Protein AF-A0A2V7I3J0-F1 (afdb_monomer)

pLDDT: mean 84.29, std 15.98, range [34.56, 97.5]

Structure (mmCIF, N/CA/C/O backbone):
data_AF-A0A2V7I3J0-F1
#
_entry.id   AF-A0A2V7I3J0-F1
#
loop_
_atom_site.group_PDB
_atom_site.id
_atom_site.type_symbol
_atom_site.label_atom_id
_atom_site.label_alt_id
_atom_site.label_comp_id
_atom_site.label_asym_id
_atom_site.label_entity_id
_atom_site.label_seq_id
_atom_site.pdbx_PDB_ins_code
_atom_site.Cartn_x
_atom_site.Cartn_y
_atom_site.Cartn_z
_atom_site.occupancy
_atom_site.B_iso_or_equiv
_atom_site.auth_seq_id
_atom_site.auth_comp_id
_atom_site.auth_asym_id
_atom_site.auth_atom_id
_atom_site.pdbx_PDB_model_num
ATOM 1 N N . MET A 1 1 ? 55.625 -0.493 45.778 1.00 39.00 1 MET A N 1
ATOM 2 C CA . MET A 1 1 ? 54.343 -1.211 45.629 1.00 39.00 1 MET A CA 1
ATOM 3 C C . MET A 1 1 ? 53.421 -0.320 44.817 1.00 39.00 1 MET A C 1
ATOM 5 O O . MET A 1 1 ? 52.904 0.644 45.360 1.00 39.00 1 MET A O 1
ATOM 9 N N . PHE A 1 2 ? 53.316 -0.564 43.510 1.00 35.62 2 PHE A N 1
ATOM 10 C CA . PHE A 1 2 ? 52.386 0.148 42.633 1.00 35.62 2 PHE A CA 1
ATOM 11 C C . PHE A 1 2 ? 51.111 -0.687 42.535 1.00 35.62 2 PHE A C 1
ATOM 13 O O . PHE A 1 2 ? 51.169 -1.849 42.138 1.00 35.62 2 PHE A O 1
ATOM 20 N N . ALA A 1 3 ? 49.989 -0.123 42.978 1.00 36.34 3 ALA A N 1
ATOM 21 C CA . ALA A 1 3 ? 48.684 -0.758 42.886 1.00 36.34 3 ALA A CA 1
ATOM 22 C C . ALA A 1 3 ? 48.217 -0.731 41.424 1.00 36.34 3 ALA A C 1
ATOM 24 O O . ALA A 1 3 ? 48.094 0.338 40.827 1.00 36.34 3 ALA A O 1
ATOM 25 N N . ALA A 1 4 ? 47.986 -1.910 40.850 1.00 36.16 4 ALA A N 1
ATOM 26 C CA . ALA A 1 4 ? 47.335 -2.054 39.559 1.00 36.16 4 ALA A CA 1
ATOM 27 C C . ALA A 1 4 ? 45.840 -1.745 39.722 1.00 36.16 4 ALA A C 1
ATOM 29 O O . ALA A 1 4 ? 45.150 -2.396 40.506 1.00 36.16 4 ALA A O 1
ATOM 30 N N . VAL A 1 5 ? 45.351 -0.743 38.995 1.00 39.53 5 VAL A N 1
ATOM 31 C CA . VAL A 1 5 ? 43.917 -0.473 38.852 1.00 39.53 5 VAL A CA 1
ATOM 32 C C . VAL A 1 5 ? 43.388 -1.438 37.786 1.00 39.53 5 VAL A C 1
ATOM 34 O O . VAL A 1 5 ? 43.930 -1.437 36.678 1.00 39.53 5 VAL A O 1
ATOM 37 N N . PRO A 1 6 ? 42.382 -2.284 38.065 1.00 39.53 6 PRO A N 1
ATOM 38 C CA . PRO A 1 6 ? 41.797 -3.107 37.022 1.00 39.53 6 PRO A CA 1
ATOM 39 C C . PRO A 1 6 ? 40.988 -2.208 36.086 1.00 39.53 6 PRO A C 1
ATOM 41 O O . PRO A 1 6 ? 40.125 -1.446 36.523 1.00 39.53 6 PRO A O 1
ATOM 44 N N . ALA A 1 7 ? 41.289 -2.289 34.791 1.00 40.00 7 ALA A N 1
ATOM 45 C CA . ALA A 1 7 ? 40.473 -1.692 33.749 1.00 40.00 7 ALA A CA 1
ATOM 46 C C . ALA A 1 7 ? 39.098 -2.368 33.771 1.00 40.00 7 ALA A C 1
ATOM 48 O O . ALA A 1 7 ? 38.979 -3.564 33.510 1.00 40.00 7 ALA A O 1
ATOM 49 N N . VAL A 1 8 ? 38.069 -1.597 34.115 1.00 43.38 8 VAL A N 1
ATOM 50 C CA . VAL A 1 8 ? 36.675 -1.983 33.910 1.00 43.38 8 VAL A CA 1
ATOM 51 C C . VAL A 1 8 ? 36.467 -2.047 32.395 1.00 43.38 8 VAL A C 1
ATOM 53 O O . VAL A 1 8 ? 36.641 -1.017 31.737 1.00 43.38 8 VAL A O 1
ATOM 56 N N . PRO A 1 9 ? 36.139 -3.207 31.800 1.00 36.53 9 PRO A N 1
ATOM 57 C CA . PRO A 1 9 ? 35.699 -3.219 30.420 1.00 36.53 9 PRO A CA 1
ATOM 58 C C . PRO A 1 9 ? 34.321 -2.563 30.422 1.00 36.53 9 PRO A C 1
ATOM 60 O O . PRO A 1 9 ? 33.362 -3.116 30.962 1.00 36.53 9 PRO A O 1
ATOM 63 N N . PHE A 1 10 ? 34.239 -1.341 29.897 1.00 39.38 10 PHE A N 1
ATOM 64 C CA . PHE A 1 10 ? 32.952 -0.721 29.638 1.00 39.38 10 PHE A CA 1
ATOM 65 C C . PHE A 1 10 ? 32.207 -1.602 28.645 1.00 39.38 10 PHE A C 1
ATOM 67 O O . PHE A 1 10 ? 32.623 -1.835 27.513 1.00 39.38 10 PHE A O 1
ATOM 74 N N . HIS A 1 11 ? 31.143 -2.164 29.186 1.00 37.94 11 HIS A N 1
ATOM 75 C CA . HIS A 1 11 ? 30.144 -2.952 28.523 1.00 37.94 11 HIS A CA 1
ATOM 76 C C . HIS A 1 11 ? 29.296 -2.031 27.634 1.00 37.94 11 HIS A C 1
ATOM 78 O O . HIS A 1 11 ? 29.106 -0.863 27.972 1.00 37.94 11 HIS A O 1
ATOM 84 N N . GLN A 1 12 ? 28.714 -2.638 26.597 1.00 34.56 12 GLN A N 1
ATOM 85 C CA . GLN A 1 12 ? 27.538 -2.187 25.847 1.00 34.56 12 GLN A CA 1
ATOM 86 C C . GLN A 1 12 ? 27.825 -1.232 24.685 1.00 34.56 12 GLN A C 1
ATOM 88 O O . GLN A 1 12 ? 27.678 -0.017 24.788 1.00 34.56 12 GLN A O 1
ATOM 93 N N . ASP A 1 13 ? 28.114 -1.834 23.526 1.00 36.91 13 ASP A N 1
ATOM 94 C CA . ASP A 1 13 ? 27.577 -1.292 22.280 1.00 36.91 13 ASP A CA 1
ATOM 95 C C . ASP A 1 13 ? 26.068 -1.062 22.494 1.00 36.91 13 ASP A C 1
ATOM 97 O O . ASP A 1 13 ? 25.384 -1.974 22.986 1.00 36.91 13 ASP A O 1
ATOM 101 N N . PRO A 1 14 ? 25.533 0.137 22.209 1.00 39.03 14 PRO A N 1
ATOM 102 C CA . PRO A 1 14 ? 24.098 0.348 22.266 1.00 39.03 14 PRO A CA 1
ATOM 103 C C . PRO A 1 14 ? 23.431 -0.660 21.319 1.00 39.03 14 PRO A C 1
ATOM 105 O O . PRO A 1 14 ? 23.964 -0.911 20.231 1.00 39.03 14 PRO A O 1
ATOM 108 N N . PRO A 1 15 ? 22.289 -1.257 21.703 1.00 43.09 15 PRO A N 1
ATOM 109 C CA . PRO A 1 15 ? 21.497 -2.015 20.755 1.00 43.09 15 PRO A CA 1
ATOM 110 C C . PRO A 1 15 ? 21.252 -1.109 19.550 1.00 43.09 15 PRO A C 1
ATOM 112 O O . PRO A 1 15 ? 20.810 0.029 19.715 1.00 43.09 15 PRO A O 1
ATOM 115 N N . LEU A 1 16 ? 21.580 -1.613 18.359 1.00 42.75 16 LEU A N 1
ATOM 116 C CA . LEU A 1 16 ? 21.005 -1.129 17.107 1.00 42.75 16 LEU A CA 1
ATOM 117 C C . LEU A 1 16 ? 19.517 -0.889 17.382 1.00 42.75 16 LEU A C 1
ATOM 119 O O . LEU A 1 16 ? 18.894 -1.800 17.933 1.00 42.75 16 LEU A O 1
ATOM 123 N N . ASP A 1 17 ? 19.030 0.330 17.120 1.00 44.38 17 ASP A N 1
ATOM 124 C CA . ASP A 1 17 ? 17.697 0.814 17.507 1.00 44.38 17 ASP A CA 1
ATOM 125 C C . ASP A 1 17 ? 16.673 -0.328 17.576 1.00 44.38 17 ASP A C 1
ATOM 127 O O . ASP A 1 17 ? 16.541 -1.061 16.586 1.00 44.38 17 ASP A O 1
ATOM 131 N N . PRO A 1 18 ? 15.974 -0.530 18.715 1.00 48.81 18 PRO A N 1
ATOM 132 C CA . PRO A 1 18 ? 14.944 -1.547 18.772 1.00 48.81 18 PRO A CA 1
ATOM 133 C C . PRO A 1 18 ? 13.975 -1.261 17.632 1.00 48.81 18 PRO A C 1
ATOM 135 O O . PRO A 1 18 ? 13.476 -0.143 17.496 1.00 48.81 18 PRO A O 1
ATOM 138 N N . GLU A 1 19 ? 13.785 -2.272 16.785 1.00 56.56 19 GLU A N 1
ATOM 139 C CA . GLU A 1 19 ? 12.780 -2.273 15.732 1.00 56.56 19 GLU A CA 1
ATOM 140 C C . GLU A 1 19 ? 11.504 -1.614 16.274 1.00 56.56 19 GLU A C 1
ATOM 142 O O . GLU A 1 19 ? 11.114 -1.941 17.405 1.00 56.56 19 GLU A O 1
ATOM 147 N N . PRO A 1 20 ? 10.903 -0.649 15.545 1.00 61.38 20 PRO A N 1
ATOM 148 C CA . PRO A 1 20 ? 9.757 0.078 16.063 1.00 61.38 20 PRO A CA 1
ATOM 149 C C . PRO A 1 20 ? 8.725 -0.943 16.536 1.00 61.38 20 PRO A C 1
ATOM 151 O O . PRO A 1 20 ? 8.464 -1.908 15.813 1.00 61.38 20 PRO A O 1
ATOM 154 N N . PRO A 1 21 ? 8.204 -0.804 17.765 1.00 84.06 21 PRO A N 1
ATOM 155 C CA . PRO A 1 21 ? 7.366 -1.844 18.319 1.00 84.06 21 PRO A CA 1
ATOM 156 C C . PRO A 1 21 ? 6.147 -2.012 17.411 1.00 84.06 21 PRO A C 1
ATOM 158 O O . PRO A 1 21 ? 5.508 -1.033 17.037 1.00 84.06 21 PRO A O 1
ATOM 161 N N . PHE A 1 22 ? 5.867 -3.244 17.000 1.00 90.00 22 PHE A N 1
ATOM 162 C CA . PHE A 1 22 ? 4.662 -3.593 16.257 1.00 90.00 22 PHE A CA 1
ATOM 163 C C . PHE A 1 22 ? 3.674 -4.249 17.210 1.00 90.00 22 PHE A C 1
ATOM 165 O O . PHE A 1 22 ? 4.069 -4.995 18.109 1.00 90.00 22 PHE A O 1
ATOM 172 N N . VAL A 1 23 ? 2.388 -4.019 16.979 1.00 93.19 23 VAL A N 1
ATOM 173 C CA . VAL A 1 23 ? 1.310 -4.661 17.727 1.00 93.19 23 VAL A CA 1
ATOM 174 C C . VAL A 1 23 ? 0.436 -5.474 16.780 1.00 93.19 23 VAL A C 1
ATOM 176 O O . VAL A 1 23 ? 0.118 -5.031 15.675 1.00 93.19 23 VAL A O 1
ATOM 179 N N . ILE A 1 24 ? 0.075 -6.681 17.214 1.00 95.38 24 ILE A N 1
ATOM 180 C CA . ILE A 1 24 ? -0.870 -7.550 16.513 1.00 95.38 24 ILE A CA 1
ATOM 181 C C . ILE A 1 24 ? -2.237 -7.383 17.171 1.00 95.38 24 ILE A C 1
ATOM 183 O O . ILE A 1 24 ? -2.397 -7.624 18.366 1.00 95.38 24 ILE A O 1
ATOM 187 N N . CYS A 1 25 ? -3.222 -6.974 16.380 1.00 94.75 25 CYS A N 1
ATOM 188 C CA . CYS A 1 25 ? -4.611 -6.863 16.797 1.00 94.75 25 CYS A CA 1
ATOM 189 C C . CYS A 1 25 ? -5.346 -8.152 16.421 1.00 94.75 25 CYS A C 1
ATOM 191 O O . CYS A 1 25 ? -5.634 -8.378 15.245 1.00 94.75 25 CYS A O 1
ATOM 193 N N . GLU A 1 26 ? -5.633 -8.998 17.411 1.00 95.06 26 GLU A N 1
ATOM 194 C CA . GLU A 1 26 ? -6.193 -10.338 17.200 1.00 95.06 26 GLU A CA 1
ATOM 195 C C . GLU A 1 26 ? -7.717 -10.323 16.996 1.00 95.06 26 GLU A C 1
ATOM 197 O O . GLU A 1 26 ? -8.466 -9.809 17.829 1.00 95.06 26 GLU A O 1
ATOM 202 N N . ASN A 1 27 ? -8.195 -10.961 15.924 1.00 92.56 27 ASN A N 1
ATOM 203 C CA . ASN A 1 27 ? -9.612 -11.223 15.639 1.00 92.56 27 ASN A CA 1
ATOM 204 C C . ASN A 1 27 ? -10.534 -9.986 15.744 1.00 92.56 27 ASN A C 1
ATOM 206 O O . ASN A 1 27 ? -11.662 -10.051 16.253 1.00 92.56 27 ASN A O 1
ATOM 210 N N . GLN A 1 28 ? -10.077 -8.851 15.222 1.00 90.00 28 GLN A N 1
ATOM 211 C CA . GLN A 1 28 ? -10.817 -7.588 15.221 1.00 90.00 28 GLN A CA 1
ATOM 212 C C . GLN A 1 28 ? -11.244 -7.190 13.809 1.00 90.00 28 GLN A C 1
ATOM 214 O O . GLN A 1 28 ? -10.825 -7.780 12.815 1.00 90.00 28 GLN A O 1
ATOM 219 N N . ARG A 1 29 ? -12.137 -6.199 13.719 1.00 91.38 29 ARG A N 1
ATOM 220 C CA . ARG A 1 29 ? -12.395 -5.510 12.450 1.00 91.38 29 ARG A CA 1
ATOM 221 C C . ARG A 1 29 ? -11.351 -4.419 12.270 1.00 91.38 29 ARG A C 1
ATOM 223 O O . ARG A 1 29 ? -11.053 -3.720 13.231 1.00 91.38 29 ARG A O 1
ATOM 230 N N . TYR A 1 30 ? -10.860 -4.261 11.053 1.00 93.38 30 TYR A N 1
ATOM 231 C CA . TYR A 1 30 ? -9.875 -3.242 10.701 1.00 93.38 30 TYR A CA 1
ATOM 232 C C . TYR A 1 30 ? -10.067 -2.804 9.248 1.00 93.38 30 TYR A C 1
ATOM 234 O O . TYR A 1 30 ? -10.796 -3.456 8.491 1.00 93.38 30 TYR A O 1
ATOM 242 N N . ALA A 1 31 ? -9.452 -1.681 8.878 1.00 94.44 31 ALA A N 1
ATOM 243 C CA . ALA A 1 31 ? -9.390 -1.247 7.487 1.00 94.44 31 ALA A CA 1
ATOM 244 C C . ALA A 1 31 ? -8.107 -1.783 6.833 1.00 94.44 31 ALA A C 1
ATOM 246 O O . ALA A 1 31 ? -7.027 -1.609 7.391 1.00 94.44 31 ALA A O 1
ATOM 247 N N . LEU A 1 32 ? -8.203 -2.412 5.664 1.00 95.69 32 LEU A N 1
ATOM 248 C CA . LEU A 1 32 ? -7.047 -2.808 4.864 1.00 95.69 32 LEU A CA 1
ATOM 249 C C . LEU A 1 32 ? -6.908 -1.856 3.679 1.00 95.69 32 LEU A C 1
ATOM 251 O O . LEU A 1 32 ? -7.694 -1.914 2.738 1.00 95.69 32 LEU A O 1
ATOM 255 N N . CYS A 1 33 ? -5.895 -0.993 3.720 1.00 96.31 33 CYS A N 1
ATOM 256 C CA . CYS A 1 33 ? -5.628 -0.029 2.651 1.00 96.31 33 CYS A CA 1
ATOM 257 C C . CYS A 1 33 ? -4.494 -0.440 1.712 1.00 96.31 33 CYS A C 1
ATOM 259 O O . CYS A 1 33 ? -4.163 0.325 0.820 1.00 96.31 33 CYS A O 1
ATOM 261 N N . ALA A 1 34 ? -3.849 -1.591 1.920 1.00 92.44 34 ALA A N 1
ATOM 262 C CA . ALA A 1 34 ? -2.570 -1.899 1.282 1.00 92.44 34 ALA A CA 1
ATOM 263 C C . ALA A 1 34 ? -2.618 -1.757 -0.257 1.00 92.44 34 ALA A C 1
ATOM 265 O O . ALA A 1 34 ? -1.721 -1.134 -0.811 1.00 92.44 34 ALA A O 1
ATOM 266 N N . ALA A 1 35 ? -3.695 -2.206 -0.915 1.00 91.69 35 ALA A N 1
ATOM 267 C CA . ALA A 1 35 ? -3.916 -2.085 -2.364 1.00 91.69 35 ALA A CA 1
ATOM 268 C C . ALA A 1 35 ? -4.812 -0.898 -2.788 1.00 91.69 35 ALA A C 1
ATOM 270 O O . ALA A 1 35 ? -5.252 -0.812 -3.934 1.00 91.69 35 ALA A O 1
ATOM 271 N N . ALA A 1 36 ? -5.102 0.028 -1.874 1.00 93.94 36 ALA A N 1
ATOM 272 C CA . ALA A 1 36 ? -6.024 1.123 -2.132 1.00 93.94 36 ALA A CA 1
ATOM 273 C C . ALA A 1 36 ? -5.442 2.179 -3.081 1.00 93.94 36 ALA A C 1
ATOM 275 O O . ALA A 1 36 ? -4.245 2.481 -3.087 1.00 93.94 36 ALA A O 1
ATOM 276 N N . SER A 1 37 ? -6.345 2.819 -3.822 1.00 91.31 37 SER A N 1
ATOM 277 C CA . SER A 1 37 ? -6.082 4.061 -4.542 1.00 91.31 37 SER A CA 1
ATOM 278 C C . SER A 1 37 ? -6.544 5.248 -3.701 1.00 91.31 37 SER A C 1
ATOM 280 O O . SER A 1 37 ? -7.613 5.212 -3.086 1.00 91.31 37 SER A O 1
ATOM 282 N N . CYS A 1 38 ? -5.758 6.321 -3.701 1.00 94.25 38 CYS A N 1
ATOM 283 C CA . CYS A 1 38 ? -5.985 7.473 -2.846 1.00 94.25 38 CYS A CA 1
ATOM 284 C C . CYS A 1 38 ? -6.126 8.766 -3.635 1.00 94.25 38 CYS A C 1
ATOM 286 O O . CYS A 1 38 ? -5.321 9.066 -4.515 1.00 94.25 38 CYS A O 1
ATOM 288 N N . PHE A 1 39 ? -7.099 9.578 -3.243 1.00 93.56 39 PHE A N 1
ATOM 289 C CA . PHE A 1 39 ? -7.253 10.944 -3.712 1.00 93.56 39 PHE A CA 1
ATOM 290 C C . PHE A 1 39 ? -6.512 11.920 -2.802 1.00 93.56 39 PHE A C 1
ATOM 292 O O . PHE A 1 39 ? -6.726 11.939 -1.588 1.00 93.56 39 PHE A O 1
ATOM 299 N N . VAL A 1 40 ? -5.679 12.778 -3.384 1.00 94.06 40 VAL A N 1
ATOM 300 C CA . VAL A 1 40 ? -4.938 13.789 -2.632 1.00 94.06 40 VAL A CA 1
ATOM 301 C C . VAL A 1 40 ? -5.748 15.071 -2.487 1.00 94.06 40 VAL A C 1
ATOM 303 O O . VAL A 1 40 ? -6.152 15.700 -3.470 1.00 94.06 40 VAL A O 1
ATOM 306 N N . TYR A 1 41 ? -5.934 15.499 -1.240 1.00 92.62 41 TYR A N 1
ATOM 307 C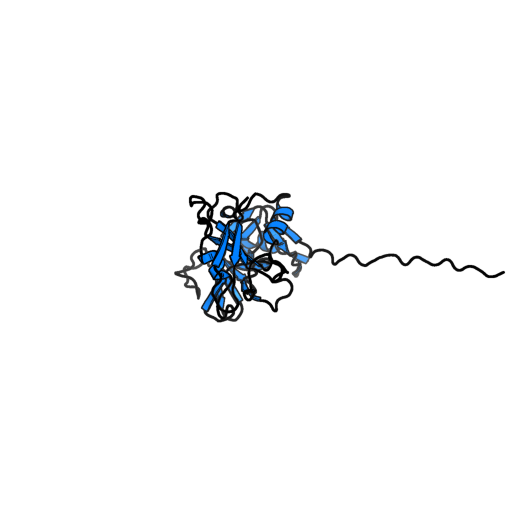 CA . TYR A 1 41 ? -6.546 16.777 -0.907 1.00 92.62 41 TYR A CA 1
ATOM 308 C C . TYR A 1 41 ? 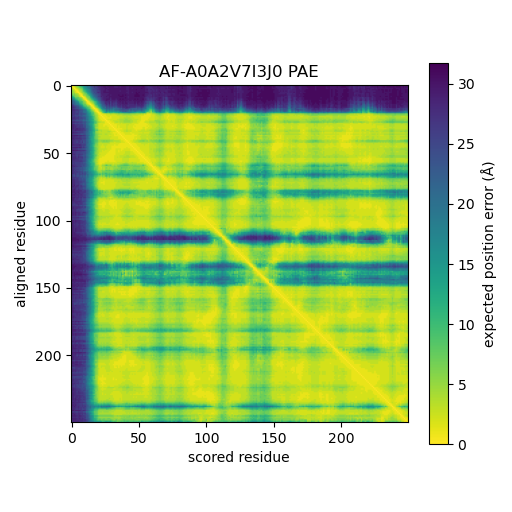-5.870 17.412 0.306 1.00 92.62 41 TYR A C 1
ATOM 310 O O . TYR A 1 41 ? -5.787 16.825 1.381 1.00 92.62 41 TYR A O 1
ATOM 318 N N . ASN A 1 42 ? -5.398 18.642 0.123 1.00 90.44 42 ASN A N 1
ATOM 319 C CA . ASN A 1 42 ? -4.725 19.455 1.129 1.00 90.44 42 ASN A CA 1
ATOM 320 C C . ASN A 1 42 ? -3.558 18.730 1.831 1.00 90.44 42 ASN A C 1
ATOM 322 O O . ASN A 1 42 ? -3.416 18.799 3.049 1.00 90.44 42 ASN A O 1
ATOM 326 N N . GLY A 1 43 ? -2.741 18.009 1.054 1.00 89.56 43 GLY A N 1
ATOM 327 C CA . GLY A 1 43 ? -1.571 17.277 1.557 1.00 89.56 43 GLY A CA 1
ATOM 328 C C . GLY A 1 43 ? -1.881 15.962 2.283 1.00 89.56 43 GLY A C 1
ATOM 329 O O . GLY A 1 43 ? -0.974 15.368 2.858 1.00 89.56 43 GLY A O 1
ATOM 330 N N . VAL A 1 44 ? -3.132 15.497 2.249 1.00 94.12 44 VAL A N 1
ATOM 331 C CA . VAL A 1 44 ? -3.563 14.209 2.809 1.00 94.12 44 VAL A CA 1
ATOM 332 C C . VAL A 1 44 ? -4.057 13.313 1.679 1.00 94.12 44 VAL A C 1
ATOM 334 O O . VAL A 1 44 ? -4.775 13.775 0.791 1.00 94.12 44 VAL A O 1
ATOM 337 N N . ALA A 1 45 ? -3.681 12.036 1.714 1.00 95.38 45 ALA A N 1
ATOM 338 C CA . ALA A 1 45 ? -4.209 11.018 0.819 1.00 95.38 45 ALA A CA 1
ATOM 339 C C . ALA A 1 45 ? -5.436 10.365 1.464 1.00 95.38 45 ALA A C 1
ATOM 341 O O . ALA A 1 45 ? -5.338 9.761 2.527 1.00 95.38 45 ALA A O 1
ATOM 342 N N . TYR A 1 46 ? -6.598 10.506 0.838 1.00 94.62 46 TYR A N 1
ATOM 343 C CA . TYR A 1 46 ? -7.828 9.842 1.255 1.00 94.62 46 TYR A CA 1
ATOM 344 C C . TYR A 1 46 ? -7.990 8.573 0.434 1.00 94.62 46 TYR A C 1
ATOM 346 O O . TYR A 1 46 ? -8.171 8.660 -0.778 1.00 94.62 46 TYR A O 1
ATOM 354 N N . CYS A 1 47 ? -7.898 7.417 1.079 1.00 93.94 47 CYS A N 1
ATOM 355 C CA . CYS A 1 47 ? -7.869 6.114 0.423 1.00 93.94 47 CYS A CA 1
ATOM 356 C C . CYS A 1 47 ? -9.153 5.345 0.731 1.00 93.94 47 CYS A C 1
ATOM 358 O O . CYS A 1 47 ? -9.587 5.316 1.884 1.00 93.94 47 CYS A O 1
ATOM 360 N N . GLU A 1 48 ? -9.754 4.738 -0.287 1.00 91.31 48 GLU A N 1
ATOM 361 C CA . GLU A 1 48 ? -10.858 3.793 -0.102 1.00 91.31 48 GLU A CA 1
ATOM 362 C C . GLU A 1 48 ? -10.285 2.416 0.193 1.00 91.31 48 GLU A C 1
ATOM 364 O O . GLU A 1 48 ? -9.506 1.883 -0.592 1.00 91.31 48 GLU A O 1
ATOM 369 N N . CYS A 1 49 ? -10.641 1.873 1.350 1.00 92.50 49 CYS A N 1
ATOM 370 C CA . CYS A 1 49 ? -10.042 0.658 1.880 1.00 92.50 49 CYS A CA 1
ATOM 371 C C . CYS A 1 49 ? -11.103 -0.422 2.093 1.00 92.50 49 CYS A C 1
ATOM 373 O O . CYS A 1 49 ? -12.303 -0.141 2.132 1.00 92.50 49 CYS A O 1
ATOM 375 N N . ASP A 1 50 ? -10.660 -1.657 2.298 1.00 91.56 50 ASP A N 1
ATOM 376 C CA . ASP A 1 50 ? -11.557 -2.763 2.612 1.00 91.56 50 ASP A CA 1
ATOM 377 C C . ASP A 1 50 ? -11.786 -2.883 4.115 1.00 91.56 50 ASP A C 1
ATOM 379 O O . ASP A 1 50 ? -10.890 -2.647 4.922 1.00 91.56 50 ASP A O 1
ATOM 383 N N . VAL A 1 51 ? -12.987 -3.304 4.517 1.00 91.19 51 VAL A N 1
ATOM 384 C CA . VAL A 1 51 ? -13.257 -3.662 5.915 1.00 91.19 51 VAL A CA 1
ATOM 385 C C . VAL A 1 51 ? -13.141 -5.165 6.086 1.00 91.19 51 VAL A C 1
ATOM 387 O O . VAL A 1 51 ? -14.041 -5.911 5.694 1.00 91.19 51 VAL A O 1
ATOM 390 N N . LEU A 1 52 ? -12.076 -5.601 6.748 1.00 92.50 52 LEU A N 1
ATOM 391 C CA . LEU A 1 52 ? -11.824 -7.011 7.019 1.00 92.50 52 LEU A CA 1
ATOM 392 C C . LEU A 1 52 ? -12.089 -7.365 8.482 1.00 92.50 52 LEU A C 1
ATOM 394 O O . LEU A 1 52 ? -12.342 -6.507 9.334 1.00 92.50 52 LEU A O 1
ATOM 398 N N . LYS A 1 53 ? -12.072 -8.670 8.764 1.00 93.50 53 LYS A N 1
ATOM 399 C CA . LYS A 1 53 ? -12.074 -9.219 10.117 1.00 93.50 53 LYS A CA 1
ATOM 400 C C . LYS A 1 53 ? -11.027 -10.320 10.218 1.00 93.50 53 LYS A C 1
ATOM 402 O O . LYS A 1 53 ? -11.035 -11.237 9.403 1.00 93.50 53 LYS A O 1
ATOM 407 N N . GLY A 1 54 ? -10.198 -10.260 11.248 1.00 94.81 54 GLY A N 1
ATOM 408 C CA . GLY A 1 54 ? -9.152 -11.239 11.510 1.00 94.81 54 GLY A CA 1
ATOM 409 C C . GLY A 1 54 ? -8.005 -10.595 12.268 1.00 94.81 54 GLY A C 1
ATOM 410 O O . GLY A 1 54 ? -8.194 -9.558 12.906 1.00 94.81 54 GLY A O 1
ATOM 411 N N . ASP A 1 55 ? -6.835 -11.208 12.166 1.00 97.06 55 ASP A N 1
ATOM 412 C CA . ASP A 1 55 ? -5.619 -10.652 12.738 1.00 97.06 55 ASP A CA 1
ATOM 413 C C . ASP A 1 55 ? -5.030 -9.613 11.781 1.00 97.06 55 ASP A C 1
ATOM 415 O O . ASP A 1 55 ? -5.106 -9.745 10.555 1.00 97.06 55 ASP A O 1
ATOM 419 N N . SER A 1 56 ? -4.457 -8.560 12.350 1.00 96.69 56 SER A N 1
ATOM 420 C CA . SER A 1 56 ? -3.748 -7.518 11.609 1.00 96.69 56 SER A CA 1
ATOM 421 C C . SER A 1 56 ? -2.585 -6.986 12.436 1.00 96.69 56 SER A C 1
ATOM 423 O O . SER A 1 56 ? -2.555 -7.173 13.651 1.00 96.69 56 SER A O 1
ATOM 425 N N . ILE A 1 57 ? -1.622 -6.342 11.788 1.00 96.38 57 ILE A N 1
ATOM 426 C CA . ILE A 1 57 ? -0.425 -5.786 12.419 1.00 96.38 57 ILE A CA 1
ATOM 427 C C . ILE A 1 57 ? -0.288 -4.308 12.068 1.00 96.38 57 ILE A C 1
ATOM 429 O O . ILE A 1 57 ? -0.601 -3.907 10.953 1.00 96.38 57 ILE A O 1
ATOM 433 N N . SER A 1 58 ? 0.180 -3.506 13.013 1.00 94.19 58 SER A N 1
ATOM 434 C CA . SER A 1 58 ? 0.476 -2.087 12.804 1.00 94.19 58 SER A CA 1
ATOM 435 C C . SER A 1 58 ? 1.689 -1.690 13.623 1.00 94.19 58 SER A C 1
ATOM 437 O O . SER A 1 58 ? 2.004 -2.335 14.631 1.00 94.19 58 SER A O 1
ATOM 439 N N . LEU A 1 59 ? 2.350 -0.603 13.229 1.00 87.81 59 LEU A N 1
ATOM 440 C CA . LEU A 1 59 ? 3.204 0.141 14.153 1.00 87.81 59 LEU A CA 1
ATOM 441 C C . LEU A 1 59 ? 2.431 0.403 15.452 1.00 87.81 59 LEU A C 1
ATOM 443 O O . LEU A 1 59 ? 1.247 0.757 15.425 1.00 87.81 59 LEU A O 1
ATOM 447 N N . GLN A 1 60 ? 3.086 0.195 16.590 1.00 83.56 60 GLN A N 1
ATOM 448 C CA . GLN A 1 60 ? 2.507 0.470 17.893 1.00 83.56 60 GLN A CA 1
ATOM 449 C C . GLN A 1 60 ? 2.392 1.983 18.060 1.00 83.56 60 GLN A C 1
ATOM 451 O O . GLN A 1 60 ? 3.378 2.720 18.070 1.00 83.56 60 GLN A O 1
ATOM 456 N N . LEU A 1 61 ? 1.147 2.428 18.174 1.00 83.88 61 LEU A N 1
ATOM 457 C CA . LEU A 1 61 ? 0.768 3.817 18.363 1.00 83.88 61 LEU A CA 1
ATOM 458 C C . LEU A 1 61 ? -0.006 3.906 19.674 1.00 83.88 61 LEU A C 1
ATOM 460 O O . LEU A 1 61 ? -1.212 3.666 19.690 1.00 83.88 61 LEU A O 1
ATOM 464 N N . ASP A 1 62 ? 0.704 4.211 20.758 1.00 86.25 62 ASP A N 1
ATOM 465 C CA . ASP A 1 62 ? 0.115 4.374 22.088 1.00 86.25 62 ASP A CA 1
ATOM 466 C C . ASP A 1 62 ? -0.314 5.831 22.316 1.00 86.25 62 ASP A C 1
ATOM 468 O O . ASP A 1 62 ? 0.405 6.772 21.963 1.00 86.25 62 ASP A O 1
ATOM 472 N N . PHE A 1 63 ? -1.473 6.031 22.938 1.00 83.19 63 PHE A N 1
ATOM 473 C CA . PHE A 1 63 ? -1.990 7.345 23.302 1.00 83.19 63 PHE A CA 1
ATOM 474 C C . PHE A 1 63 ? -2.743 7.314 24.636 1.00 83.19 63 PHE A C 1
ATOM 476 O O . PHE A 1 63 ? -3.483 6.387 24.962 1.00 83.19 63 PHE A O 1
ATOM 483 N N . SER A 1 64 ? -2.587 8.388 25.410 1.00 85.00 64 SER A N 1
ATOM 484 C CA . SER A 1 64 ? -3.253 8.529 26.704 1.00 85.00 64 SER A CA 1
ATOM 485 C C . SER A 1 64 ? -4.724 8.910 26.543 1.00 85.00 64 SER A C 1
ATOM 487 O O . SER A 1 64 ? -5.061 9.882 25.864 1.00 85.00 64 SER A O 1
ATOM 489 N N . THR A 1 65 ? -5.593 8.219 27.269 1.00 80.06 65 THR A N 1
ATOM 490 C CA . THR A 1 65 ? -7.007 8.545 27.460 1.00 80.06 65 THR A CA 1
ATOM 491 C C . THR A 1 65 ? -7.285 8.893 28.922 1.00 80.06 65 THR A C 1
ATOM 493 O O . THR A 1 65 ? -6.439 8.736 29.804 1.00 80.06 65 THR A O 1
ATOM 496 N N . GLY A 1 66 ? -8.491 9.389 29.216 1.00 78.00 66 GLY A N 1
ATOM 497 C CA . GLY 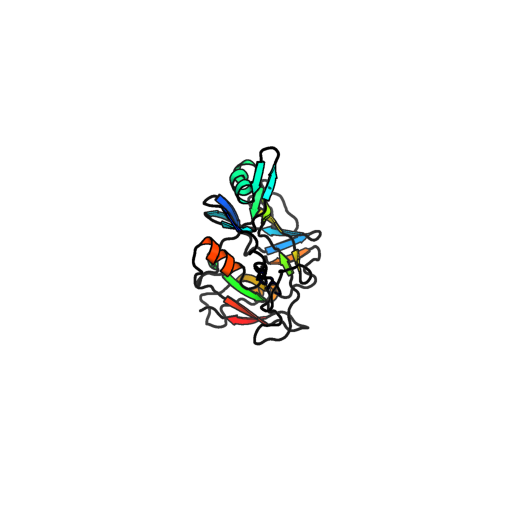A 1 66 ? -8.901 9.680 30.597 1.00 78.00 66 GLY A CA 1
ATOM 498 C C . GLY A 1 66 ? -8.973 8.440 31.500 1.00 78.00 66 GLY A C 1
ATOM 499 O O . GLY A 1 66 ? -9.069 8.582 32.717 1.00 78.00 66 GLY A O 1
ATOM 500 N N . THR A 1 67 ? -8.931 7.238 30.917 1.00 80.19 67 THR A N 1
ATOM 501 C CA . THR A 1 67 ? -9.069 5.945 31.601 1.00 80.19 67 THR A CA 1
ATOM 502 C C . THR A 1 67 ? -7.811 5.078 31.547 1.00 80.19 67 THR A C 1
ATOM 504 O O . THR A 1 67 ? -7.782 4.045 32.211 1.00 80.19 67 THR A O 1
ATOM 507 N N . GLY A 1 68 ? -6.770 5.474 30.808 1.00 85.44 68 GLY A N 1
ATOM 508 C CA . GLY A 1 68 ? -5.528 4.706 30.706 1.00 85.44 68 GLY A CA 1
ATOM 509 C C . GLY A 1 68 ? -4.706 5.042 29.465 1.00 85.44 68 GLY A C 1
ATOM 510 O O . GLY A 1 68 ? -4.870 6.099 28.873 1.00 85.44 68 GLY A O 1
ATOM 511 N N . GLN A 1 69 ? -3.795 4.144 29.100 1.00 87.62 69 GLN A N 1
ATOM 512 C CA . GLN A 1 69 ? -3.149 4.132 27.786 1.00 87.62 69 GLN A CA 1
ATOM 513 C C . GLN A 1 69 ? -3.967 3.224 26.870 1.00 87.62 69 GLN A C 1
ATOM 515 O O . GLN A 1 69 ? -4.354 2.136 27.294 1.00 87.62 69 GLN A O 1
ATOM 520 N N . GLU A 1 70 ? -4.209 3.667 25.646 1.00 88.88 70 GLU A N 1
ATOM 521 C CA . GLU A 1 70 ? -4.831 2.880 24.582 1.00 88.88 70 GLU A CA 1
ATOM 522 C C . GLU A 1 70 ? -3.895 2.831 23.374 1.00 88.88 70 GLU A C 1
ATOM 524 O O . GLU A 1 70 ? -3.012 3.677 23.224 1.00 88.88 70 GLU A O 1
ATOM 529 N N . ASN A 1 71 ? -4.085 1.842 22.507 1.00 89.94 71 ASN A N 1
ATOM 530 C CA . ASN A 1 71 ? -3.355 1.719 21.253 1.00 89.94 71 ASN A CA 1
ATOM 531 C C . ASN A 1 71 ? -4.284 1.460 20.057 1.00 89.94 71 ASN A C 1
ATOM 533 O O . ASN A 1 71 ? -5.512 1.439 20.165 1.00 89.94 71 ASN A O 1
ATOM 537 N N . VAL A 1 72 ? -3.691 1.254 18.882 1.00 90.88 72 VAL A N 1
ATOM 538 C CA . VAL A 1 72 ? -4.418 0.970 17.634 1.00 90.88 72 VAL A CA 1
ATOM 539 C C . VAL A 1 72 ? -5.409 -0.203 17.734 1.00 90.88 72 VAL A C 1
ATOM 541 O O . VAL A 1 72 ? -6.499 -0.135 17.159 1.00 90.88 72 VAL A O 1
ATOM 544 N N . CYS A 1 73 ? -5.090 -1.251 18.495 1.00 92.31 73 CYS A N 1
ATOM 545 C CA . CYS A 1 73 ? -5.987 -2.389 18.687 1.00 92.31 73 CYS A CA 1
ATOM 546 C C . CYS A 1 73 ? -7.178 -2.033 19.579 1.00 92.31 73 CYS A C 1
ATOM 548 O O . CYS A 1 73 ? -8.283 -2.527 19.353 1.00 92.31 73 CYS A O 1
ATOM 550 N N . ASP A 1 74 ? -7.000 -1.138 20.552 1.00 90.25 74 ASP A N 1
ATOM 551 C CA . ASP A 1 74 ? -8.108 -0.635 21.365 1.00 90.25 74 ASP A CA 1
ATOM 552 C C . ASP A 1 74 ? -9.074 0.205 20.517 1.00 90.25 74 ASP A C 1
ATOM 554 O O . ASP A 1 74 ? -10.294 0.033 20.612 1.00 90.25 74 ASP A O 1
ATOM 558 N N . VAL A 1 75 ? -8.552 1.039 19.606 1.00 88.12 75 VAL A N 1
ATOM 559 C CA . VAL A 1 75 ? -9.381 1.809 18.659 1.00 88.12 75 VAL A CA 1
ATOM 560 C C . VAL A 1 75 ? -10.198 0.875 17.765 1.00 88.12 75 VAL A C 1
ATOM 562 O O . VAL A 1 75 ? -11.413 1.049 17.631 1.00 88.12 75 VAL A O 1
ATOM 565 N N . ASN A 1 76 ? -9.566 -0.148 17.183 1.00 90.06 76 ASN A N 1
ATOM 566 C CA . ASN A 1 76 ? -10.247 -1.114 16.319 1.00 90.06 76 ASN A CA 1
ATOM 567 C C . ASN A 1 76 ? -11.270 -1.974 17.077 1.00 90.06 76 ASN A C 1
ATOM 569 O O . ASN A 1 76 ? -12.366 -2.223 16.562 1.00 90.06 76 ASN A O 1
ATOM 573 N N . ALA A 1 77 ? -10.985 -2.355 18.326 1.00 88.75 77 ALA A N 1
ATOM 574 C CA . ALA A 1 77 ? -11.940 -3.048 19.191 1.00 88.75 77 ALA A CA 1
ATOM 575 C C . ALA A 1 77 ? -13.216 -2.220 19.423 1.00 88.75 77 ALA A C 1
ATOM 577 O O . ALA A 1 77 ? -14.332 -2.749 19.379 1.00 88.75 77 ALA A O 1
ATOM 578 N N . GLN A 1 78 ? -13.064 -0.910 19.631 1.00 82.62 78 GLN A N 1
ATOM 579 C CA . GLN A 1 78 ? -14.173 0.020 19.858 1.00 82.62 78 GLN A CA 1
ATOM 580 C C . GLN A 1 78 ? -14.865 0.469 18.561 1.00 82.62 78 GLN A C 1
ATOM 582 O O . GLN A 1 78 ? -16.001 0.957 18.590 1.00 82.62 78 GLN A O 1
ATOM 587 N N . GLY A 1 79 ? -14.213 0.297 17.410 1.00 73.31 79 GLY A N 1
ATOM 588 C CA . GLY A 1 79 ? -14.591 0.938 16.156 1.00 73.31 79 GLY A CA 1
ATOM 589 C C . GLY A 1 79 ? -15.999 0.627 15.650 1.00 73.31 79 GLY A C 1
ATOM 590 O O . GLY A 1 79 ? -16.673 1.488 15.081 1.00 73.31 79 GLY A O 1
ATOM 591 N N . LYS A 1 80 ? -16.522 -0.571 15.948 1.00 69.81 80 LYS A N 1
ATOM 592 C CA . LYS A 1 80 ? -17.916 -0.933 15.627 1.00 69.81 80 LYS A CA 1
ATOM 593 C C . LYS A 1 80 ? -18.934 -0.006 16.306 1.00 69.81 80 LYS A C 1
ATOM 595 O O . LYS A 1 80 ? -19.993 0.237 15.732 1.00 69.81 80 LYS A O 1
ATOM 600 N N . THR A 1 81 ? -18.628 0.471 17.508 1.00 74.12 81 THR A N 1
ATOM 601 C CA . THR A 1 81 ? -19.507 1.330 18.311 1.00 74.12 81 THR A CA 1
ATOM 602 C C . THR A 1 81 ? -19.254 2.806 18.017 1.00 74.12 81 THR A C 1
ATOM 604 O O . THR A 1 81 ? -20.205 3.578 17.932 1.00 74.12 81 THR A O 1
ATOM 607 N N . ASN A 1 82 ? -17.990 3.184 17.805 1.00 71.19 82 ASN A N 1
ATOM 608 C CA . ASN A 1 82 ? -17.584 4.586 17.671 1.00 71.19 82 ASN A CA 1
ATOM 609 C C . ASN A 1 82 ? -17.595 5.104 16.221 1.00 71.19 82 ASN A C 1
ATOM 611 O O . ASN A 1 82 ? -17.499 6.308 16.010 1.00 71.19 82 ASN A O 1
ATOM 615 N N . GLY A 1 83 ? -17.734 4.226 15.220 1.00 74.50 83 GLY A N 1
ATOM 616 C CA . GLY A 1 83 ? -17.826 4.607 13.803 1.00 74.50 83 GLY A CA 1
ATOM 617 C C . GLY A 1 83 ? -16.486 4.931 13.130 1.00 74.50 83 GLY A C 1
ATOM 618 O O . GLY A 1 83 ? -16.472 5.296 11.951 1.00 74.50 83 GLY A O 1
ATOM 619 N N . PHE A 1 84 ? -15.380 4.762 13.854 1.00 79.44 84 PHE A N 1
ATOM 620 C CA . PHE A 1 84 ? -14.013 4.918 13.361 1.00 79.44 84 PHE A CA 1
ATOM 621 C C . PHE A 1 84 ? -13.302 3.572 13.358 1.00 79.44 84 PHE A C 1
ATOM 623 O O . PHE A 1 84 ? -13.592 2.723 14.191 1.00 79.44 84 PHE A O 1
ATOM 630 N N . MET A 1 85 ? -12.365 3.375 12.443 1.00 88.75 85 MET A N 1
ATOM 631 C CA . MET A 1 85 ? -11.401 2.275 12.508 1.00 88.75 85 MET A CA 1
ATOM 632 C C . MET A 1 85 ? -10.021 2.833 12.187 1.00 88.75 85 MET A C 1
ATOM 634 O O . MET A 1 85 ? -9.903 3.962 11.714 1.00 88.75 85 MET A O 1
A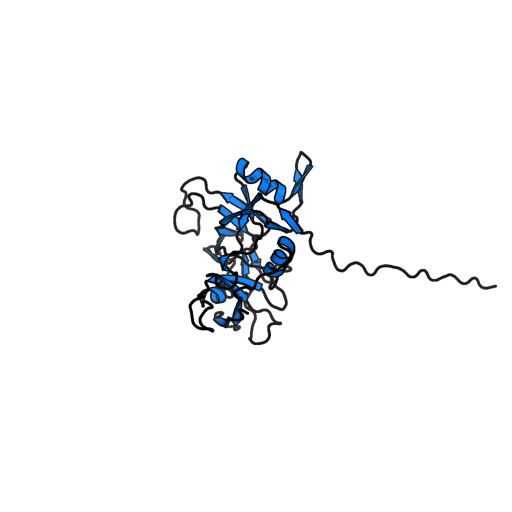TOM 638 N N . VAL A 1 86 ? -8.987 2.050 12.432 1.00 91.56 86 VAL A N 1
ATOM 639 C CA . VAL A 1 86 ? -7.628 2.341 11.997 1.00 91.56 86 VAL A CA 1
ATOM 640 C C . VAL A 1 86 ? -7.258 1.357 10.900 1.00 91.56 86 VAL A C 1
ATOM 642 O O . VAL A 1 86 ? -7.615 0.174 10.957 1.00 91.56 86 VAL A O 1
ATOM 645 N N . SER A 1 87 ? -6.562 1.861 9.888 1.00 95.19 87 SER A N 1
ATOM 646 C CA . SER A 1 87 ? -5.955 1.024 8.872 1.00 95.19 87 SER A CA 1
ATOM 647 C C . SER A 1 87 ? -4.748 0.305 9.453 1.00 95.19 87 SER A C 1
ATOM 649 O O . SER A 1 87 ? -3.819 0.934 9.951 1.00 95.19 87 SER A O 1
ATOM 651 N N . THR A 1 88 ? -4.790 -1.018 9.396 1.00 95.94 88 THR A N 1
ATOM 652 C CA . THR A 1 88 ? -3.723 -1.912 9.839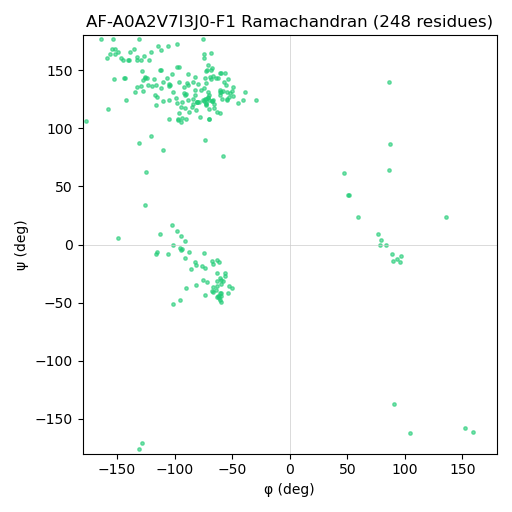 1.00 95.94 88 THR A CA 1
ATOM 653 C C . THR A 1 88 ? -3.426 -2.900 8.721 1.00 95.94 88 THR A C 1
ATOM 655 O O . THR A 1 88 ? -4.232 -3.119 7.810 1.00 95.94 88 THR A O 1
ATOM 658 N N . PHE A 1 89 ? -2.239 -3.487 8.747 1.00 96.75 89 PHE A N 1
ATOM 659 C CA . PHE A 1 89 ? -1.786 -4.361 7.685 1.00 96.75 89 PHE A CA 1
ATOM 660 C C . PHE A 1 89 ? -2.208 -5.817 7.903 1.00 96.75 89 PHE A C 1
ATOM 662 O O . PHE A 1 89 ? -2.050 -6.406 8.972 1.00 96.75 89 PHE A O 1
ATOM 669 N N . SER A 1 90 ? -2.657 -6.428 6.820 1.00 96.88 90 SER A N 1
ATOM 670 C CA . SER A 1 90 ? -2.582 -7.860 6.561 1.00 96.88 90 SER A CA 1
ATOM 671 C C . SER A 1 90 ? -2.216 -8.036 5.086 1.00 96.88 90 SER A C 1
ATOM 673 O O . SER A 1 90 ? -2.375 -7.106 4.292 1.00 96.88 90 SER A O 1
ATOM 675 N N . LEU A 1 91 ? -1.676 -9.196 4.707 1.00 96.56 91 LEU A N 1
ATOM 676 C CA . LEU A 1 91 ? -1.341 -9.442 3.305 1.00 96.56 91 LEU A CA 1
ATOM 677 C C . LEU A 1 91 ? -2.638 -9.532 2.474 1.00 96.56 91 LEU A C 1
ATOM 679 O O . LEU A 1 91 ? -3.463 -10.399 2.780 1.00 96.56 91 LEU A O 1
ATOM 683 N N . PRO A 1 92 ? -2.821 -8.709 1.420 1.00 95.81 92 PRO A N 1
ATOM 684 C CA . PRO A 1 92 ? -3.953 -8.865 0.513 1.00 95.81 92 PRO A CA 1
ATOM 685 C C . PRO A 1 92 ? -3.937 -10.249 -0.141 1.00 95.81 92 PRO A C 1
ATOM 687 O O . PRO A 1 92 ? -2.909 -10.694 -0.656 1.00 95.81 92 PRO A O 1
ATOM 690 N N . ALA A 1 93 ? -5.076 -10.942 -0.117 1.00 94.56 93 ALA A N 1
ATOM 691 C CA . ALA A 1 93 ? -5.161 -12.321 -0.595 1.00 94.56 93 ALA A CA 1
ATOM 692 C C . ALA A 1 93 ? -4.844 -12.447 -2.096 1.00 94.56 93 ALA A C 1
ATOM 694 O O . ALA A 1 93 ? -4.200 -13.413 -2.503 1.00 94.56 93 ALA A O 1
ATOM 695 N N . ASP A 1 94 ? -5.233 -11.453 -2.899 1.00 96.06 94 ASP A N 1
ATOM 696 C CA . ASP A 1 94 ? -5.073 -11.473 -4.358 1.00 96.06 94 ASP A CA 1
ATOM 697 C C . ASP A 1 94 ? -3.628 -11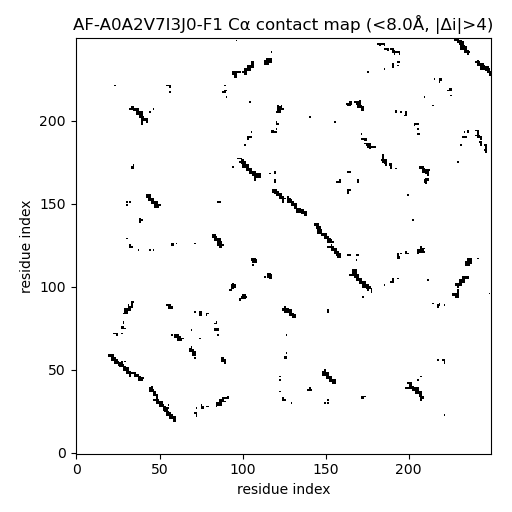.253 -4.830 1.00 96.06 94 ASP A C 1
ATOM 699 O O . ASP A 1 94 ? -3.333 -11.444 -6.009 1.00 96.06 94 ASP A O 1
ATOM 703 N N . VAL A 1 95 ? -2.710 -10.920 -3.919 1.00 96.56 95 VAL A N 1
ATOM 704 C CA . VAL A 1 95 ? -1.272 -10.782 -4.205 1.00 96.56 95 VAL A CA 1
ATOM 705 C C . VAL A 1 95 ? -0.538 -12.121 -4.114 1.00 96.56 95 VAL A C 1
ATOM 707 O O . VAL A 1 95 ? 0.549 -12.288 -4.673 1.00 96.56 95 VAL A O 1
ATOM 710 N N . VAL A 1 96 ? -1.110 -13.093 -3.401 1.00 96.88 96 VAL A N 1
ATOM 711 C CA . VAL A 1 96 ? -0.546 -14.442 -3.307 1.00 96.88 96 VAL A CA 1
ATOM 712 C C . VAL A 1 96 ? -0.516 -15.072 -4.699 1.00 96.88 96 VAL A C 1
ATOM 714 O O . VAL A 1 96 ? -1.423 -14.868 -5.507 1.00 96.88 96 VAL A O 1
ATOM 717 N N . LYS A 1 97 ? 0.532 -15.853 -4.984 1.00 94.75 97 LYS A N 1
ATOM 718 C CA . LYS A 1 97 ? 0.768 -16.484 -6.285 1.00 94.75 97 LYS A CA 1
ATOM 719 C C . LYS A 1 97 ? -0.501 -17.119 -6.863 1.00 94.75 97 LYS A C 1
ATOM 721 O O . LYS A 1 97 ? -1.088 -18.024 -6.271 1.00 94.75 97 LYS A O 1
ATOM 726 N N . GLY A 1 98 ? -0.881 -16.662 -8.056 1.00 93.00 98 GLY A N 1
ATOM 727 C CA . GLY A 1 98 ? -2.101 -17.081 -8.759 1.00 93.00 98 GLY A CA 1
ATOM 728 C C . GLY A 1 98 ? -3.309 -16.153 -8.583 1.00 93.00 98 GLY A C 1
ATOM 729 O O . GLY A 1 98 ? -4.288 -16.322 -9.310 1.00 93.00 98 GLY A O 1
ATOM 730 N N . GLY A 1 99 ? -3.236 -15.173 -7.681 1.00 96.50 99 GLY A N 1
ATOM 731 C CA . GLY A 1 99 ? -4.219 -14.099 -7.552 1.00 96.50 99 GLY A CA 1
ATOM 732 C C . GLY A 1 99 ? -4.105 -13.034 -8.650 1.00 96.50 99 GLY A C 1
ATOM 733 O O . GLY A 1 99 ? -3.249 -13.119 -9.537 1.00 96.50 99 GLY A O 1
ATOM 734 N N . SER A 1 100 ? -5.013 -12.058 -8.618 1.00 97.00 100 SER A N 1
ATOM 735 C CA . SER A 1 100 ? -5.161 -11.003 -9.634 1.00 97.00 100 SER A CA 1
ATOM 736 C C . SER A 1 100 ? -4.416 -9.704 -9.326 1.00 97.00 100 SER A C 1
ATOM 738 O O . SER A 1 100 ? -4.595 -8.717 -10.037 1.00 97.00 100 SER A O 1
ATOM 740 N N . GLU A 1 101 ? -3.594 -9.679 -8.284 1.00 97.19 101 GLU A N 1
ATOM 741 C CA . GLU A 1 101 ? -2.758 -8.538 -7.922 1.00 97.19 101 GLU A CA 1
ATOM 742 C C . GLU A 1 101 ? -1.296 -8.958 -7.770 1.00 97.19 101 GLU A C 1
ATOM 744 O O . GLU A 1 101 ? -0.978 -10.140 -7.634 1.00 97.19 101 GLU A O 1
ATOM 749 N N . ALA A 1 102 ? -0.389 -7.987 -7.811 1.00 97.50 102 ALA A N 1
ATOM 750 C CA . ALA A 1 102 ? 1.036 -8.193 -7.589 1.00 97.50 102 ALA A CA 1
ATOM 751 C C . ALA A 1 102 ? 1.649 -7.059 -6.775 1.00 97.50 102 ALA A C 1
ATOM 753 O O . ALA A 1 102 ? 1.139 -5.936 -6.748 1.00 97.50 102 ALA A O 1
ATOM 754 N N . VAL A 1 103 ? 2.788 -7.355 -6.151 1.00 97.31 103 VAL A N 1
ATOM 755 C CA . VAL A 1 103 ? 3.667 -6.343 -5.563 1.00 97.31 103 VAL A CA 1
ATOM 756 C C . VAL A 1 103 ? 4.534 -5.748 -6.666 1.00 97.31 103 VAL A C 1
ATOM 758 O O . VAL A 1 103 ? 5.378 -6.437 -7.240 1.00 97.31 103 VAL A O 1
ATOM 761 N N . TYR A 1 104 ? 4.361 -4.462 -6.940 1.00 96.00 104 TYR A N 1
ATOM 762 C CA . TYR A 1 104 ? 5.189 -3.706 -7.872 1.00 96.00 104 TYR A CA 1
ATOM 763 C C . TYR A 1 104 ? 6.312 -3.015 -7.116 1.00 96.00 104 TYR A C 1
ATOM 765 O O . TYR A 1 104 ? 6.066 -2.223 -6.209 1.00 96.00 104 TYR A O 1
ATOM 773 N N . THR A 1 105 ? 7.555 -3.302 -7.494 1.00 94.56 105 THR A N 1
ATOM 774 C CA . THR A 1 105 ? 8.740 -2.657 -6.923 1.00 94.56 105 THR A CA 1
ATOM 775 C C . THR A 1 105 ? 9.140 -1.460 -7.777 1.00 94.56 105 THR A C 1
ATOM 777 O O . THR A 1 105 ? 9.674 -1.620 -8.878 1.00 94.56 105 THR A O 1
ATOM 780 N N . CYS A 1 106 ? 8.915 -0.262 -7.241 1.00 92.56 106 CYS A N 1
ATOM 781 C CA . CYS A 1 106 ? 9.394 0.998 -7.789 1.00 92.56 106 CYS A CA 1
ATOM 782 C C . CYS A 1 106 ? 10.881 1.167 -7.428 1.00 92.56 106 CYS A C 1
ATOM 784 O O . CYS A 1 106 ? 11.234 1.104 -6.245 1.00 92.56 106 CYS A O 1
ATOM 786 N N . PRO A 1 107 ? 11.785 1.337 -8.407 1.00 89.31 107 PRO A N 1
ATOM 787 C CA . PRO A 1 107 ? 13.200 1.136 -8.169 1.00 89.31 107 PRO A CA 1
ATOM 788 C C . PRO A 1 107 ? 13.879 2.249 -7.359 1.00 89.31 107 PRO A C 1
ATOM 790 O O . PRO A 1 107 ? 13.738 3.431 -7.659 1.00 89.31 107 PRO A O 1
ATOM 793 N N . GLY A 1 108 ? 14.694 1.842 -6.378 1.00 84.69 108 GLY A N 1
ATOM 794 C CA . GLY A 1 108 ? 15.669 2.696 -5.689 1.00 84.69 108 GLY A CA 1
ATOM 795 C C . GLY A 1 108 ? 17.089 2.550 -6.253 1.00 84.69 108 GLY A C 1
ATOM 796 O O . GLY A 1 108 ? 17.366 1.672 -7.073 1.00 84.69 108 GLY A O 1
ATOM 797 N N . GLY A 1 109 ? 18.019 3.396 -5.794 1.00 74.88 109 GLY A N 1
ATOM 798 C CA . GLY A 1 109 ? 19.384 3.492 -6.343 1.00 74.88 109 GLY A CA 1
ATOM 799 C C . GLY A 1 109 ? 20.253 2.223 -6.253 1.00 74.88 109 GLY A C 1
ATOM 800 O O . GLY A 1 109 ? 21.271 2.135 -6.933 1.00 74.88 109 GLY A O 1
ATOM 801 N N . GLY A 1 110 ? 19.867 1.239 -5.439 1.00 71.75 110 GLY A N 1
ATOM 802 C CA . GLY A 1 110 ? 20.538 -0.052 -5.274 1.00 71.75 110 GLY A CA 1
ATOM 803 C C . GLY A 1 110 ? 19.986 -1.190 -6.141 1.00 71.75 110 GLY A C 1
ATOM 804 O O . GLY A 1 110 ? 20.557 -2.284 -6.124 1.00 71.75 110 GLY A O 1
ATOM 805 N N . ASN A 1 111 ? 18.906 -0.981 -6.902 1.00 68.75 111 ASN A N 1
ATOM 806 C CA . ASN A 1 111 ? 18.324 -2.043 -7.724 1.00 68.75 111 ASN A CA 1
ATOM 807 C C . ASN A 1 111 ? 19.189 -2.370 -8.946 1.00 68.75 111 ASN A C 1
ATOM 809 O O . ASN A 1 111 ? 19.512 -1.519 -9.778 1.00 68.75 111 ASN A O 1
ATOM 813 N N . LYS A 1 112 ? 19.551 -3.652 -9.075 1.00 56.97 112 LYS A N 1
ATOM 814 C CA . LYS A 1 112 ? 20.369 -4.168 -10.176 1.00 56.97 112 LYS A CA 1
ATOM 815 C C . LYS A 1 112 ? 19.541 -4.240 -11.464 1.00 56.97 112 LYS A C 1
ATOM 817 O O . LYS A 1 112 ? 18.911 -5.249 -11.773 1.00 56.97 112 LYS A O 1
ATOM 822 N N . GLY A 1 113 ? 19.552 -3.154 -12.231 1.00 55.44 113 GLY A N 1
ATOM 823 C CA . GLY A 1 113 ? 19.384 -3.224 -13.687 1.00 55.44 113 GLY A CA 1
ATOM 824 C C . GLY A 1 113 ? 18.452 -2.223 -14.367 1.00 55.44 113 GLY A C 1
ATOM 825 O O . GLY A 1 113 ? 18.009 -2.512 -15.465 1.00 55.44 113 GLY A O 1
ATOM 826 N N . SER A 1 114 ? 18.202 -1.063 -13.770 1.00 52.94 114 SER A N 1
ATOM 827 C CA . SER A 1 114 ? 17.705 0.132 -14.473 1.00 52.94 114 SER A CA 1
ATOM 828 C C . SER A 1 114 ? 17.627 1.248 -13.431 1.00 52.94 114 SER A C 1
ATOM 830 O O . SER A 1 114 ? 16.857 1.149 -12.486 1.00 52.94 114 SER A O 1
ATOM 832 N N . GLY A 1 115 ? 18.504 2.244 -13.423 1.00 56.22 115 GLY A N 1
ATOM 833 C CA . GLY A 1 115 ? 18.513 3.241 -14.485 1.00 56.22 115 GLY A CA 1
ATOM 834 C C . GLY A 1 115 ? 17.520 4.349 -14.133 1.00 56.22 115 GLY A C 1
ATOM 835 O O . GLY A 1 115 ? 16.563 4.553 -14.861 1.00 56.22 115 GLY A O 1
ATOM 836 N N . VAL A 1 116 ? 17.818 5.055 -13.034 1.00 56.72 116 VAL A N 1
ATOM 837 C CA . VAL A 1 116 ? 17.091 6.180 -12.410 1.00 56.72 116 VAL A CA 1
ATOM 838 C C . VAL A 1 116 ? 15.969 5.803 -11.423 1.00 56.72 116 VAL A C 1
ATOM 840 O O . VAL A 1 116 ? 15.270 4.809 -11.577 1.00 56.72 116 VAL A O 1
ATOM 843 N N . ALA A 1 117 ? 15.898 6.567 -10.326 1.00 66.25 117 ALA A N 1
ATOM 844 C CA . ALA A 1 117 ? 14.900 6.444 -9.271 1.00 66.25 117 ALA A CA 1
ATOM 845 C C . ALA A 1 117 ? 13.705 7.342 -9.608 1.00 66.25 117 ALA A C 1
ATOM 847 O O . ALA A 1 117 ? 13.891 8.524 -9.908 1.00 66.25 117 ALA A O 1
ATOM 848 N N . ALA A 1 118 ? 12.495 6.792 -9.557 1.00 72.38 118 ALA A N 1
ATOM 849 C CA . ALA A 1 118 ? 11.297 7.618 -9.562 1.00 72.38 118 ALA A CA 1
ATOM 850 C C . ALA A 1 118 ? 11.149 8.323 -8.203 1.00 72.38 118 ALA A C 1
ATOM 852 O O . ALA A 1 118 ? 11.598 7.765 -7.196 1.00 72.38 118 ALA A O 1
ATOM 853 N N . PRO A 1 119 ? 10.551 9.527 -8.149 1.00 79.38 119 PRO A N 1
ATOM 854 C CA . PRO A 1 119 ? 10.295 10.183 -6.874 1.00 79.38 119 PRO A CA 1
ATOM 855 C C . PRO A 1 119 ? 9.372 9.309 -6.025 1.00 79.38 119 PRO A C 1
ATOM 857 O O . PRO A 1 119 ? 8.346 8.830 -6.513 1.00 79.38 119 PRO A O 1
ATOM 860 N N . VAL A 1 120 ? 9.705 9.115 -4.752 1.00 86.62 120 VAL A N 1
ATOM 861 C CA . VAL A 1 120 ? 8.822 8.401 -3.830 1.00 86.62 120 VAL A CA 1
ATOM 862 C C . VAL A 1 120 ? 7.570 9.235 -3.623 1.00 86.62 120 VAL A C 1
ATOM 864 O O . VAL A 1 120 ? 7.653 10.392 -3.202 1.00 86.62 120 VAL A O 1
ATOM 867 N N . ALA A 1 121 ? 6.408 8.643 -3.893 1.00 90.56 121 ALA A N 1
ATOM 868 C CA . ALA A 1 121 ? 5.137 9.215 -3.490 1.00 90.56 121 ALA A CA 1
ATOM 869 C C . ALA A 1 121 ? 4.013 8.184 -3.408 1.00 90.56 121 ALA A C 1
ATOM 871 O O . ALA A 1 121 ? 3.603 7.610 -4.416 1.00 90.56 121 ALA A O 1
ATOM 872 N N . TYR A 1 122 ? 3.488 7.987 -2.204 1.00 94.62 122 TYR A N 1
ATOM 873 C CA . TYR A 1 122 ? 2.376 7.077 -1.945 1.00 94.62 122 TYR A CA 1
ATOM 874 C C . TYR A 1 122 ? 1.666 7.452 -0.635 1.00 94.62 122 TYR A C 1
ATOM 876 O O . TYR A 1 122 ? 2.230 8.141 0.222 1.00 94.62 122 TYR A O 1
ATOM 884 N N . GLY A 1 123 ? 0.425 6.999 -0.466 1.00 95.62 123 GLY A N 1
ATOM 885 C CA . GLY A 1 123 ? -0.282 7.075 0.812 1.00 95.62 123 GLY A CA 1
ATOM 886 C C . GLY A 1 123 ? 0.272 6.038 1.789 1.00 95.62 123 GLY A C 1
ATOM 887 O O . GLY A 1 123 ? 0.293 4.850 1.479 1.00 95.62 123 GLY A O 1
ATOM 888 N N . GLN A 1 124 ? 0.730 6.460 2.964 1.00 94.00 124 GLN A N 1
ATOM 889 C CA . GLN A 1 124 ? 1.128 5.554 4.040 1.00 94.00 124 GLN A CA 1
ATOM 890 C C . GLN A 1 124 ? -0.059 5.426 4.995 1.00 94.00 124 GLN A C 1
ATOM 892 O O . GLN A 1 124 ? -0.422 6.387 5.665 1.00 94.00 124 GLN A O 1
ATOM 897 N N . CYS A 1 125 ? -0.727 4.274 4.973 1.00 94.75 125 CYS A N 1
ATOM 898 C CA . CYS A 1 125 ? -1.999 4.094 5.676 1.00 94.75 125 CYS A CA 1
ATOM 899 C C . CYS A 1 125 ? -1.909 3.247 6.948 1.00 94.75 125 CYS A C 1
ATOM 901 O O . CYS A 1 125 ? -2.908 3.153 7.654 1.00 94.75 125 CYS A O 1
ATOM 903 N N . ASP A 1 126 ? -0.778 2.608 7.255 1.00 92.12 126 ASP A N 1
ATOM 904 C CA . ASP A 1 126 ? -0.656 1.868 8.519 1.00 92.12 126 ASP A CA 1
ATOM 905 C C . ASP A 1 126 ? -0.716 2.851 9.697 1.00 92.12 126 ASP A C 1
ATOM 907 O O . ASP A 1 126 ? 0.063 3.802 9.750 1.00 92.12 126 ASP A O 1
ATOM 911 N N . GLY A 1 127 ? -1.686 2.666 10.593 1.00 88.94 127 GLY A N 1
ATOM 912 C CA . GLY A 1 127 ? -2.012 3.614 11.660 1.00 88.94 127 GLY A CA 1
ATOM 913 C C . GLY A 1 127 ? -2.943 4.767 11.250 1.00 88.94 127 GLY A C 1
ATOM 914 O O . GLY A 1 127 ? -3.291 5.603 12.086 1.00 88.94 127 GLY A O 1
ATOM 915 N N . GLY A 1 128 ? -3.381 4.835 9.988 1.00 90.75 128 GLY A N 1
ATOM 916 C CA . GLY A 1 128 ? -4.270 5.886 9.487 1.00 90.75 128 GLY A CA 1
ATOM 917 C C . GLY A 1 128 ? -5.695 5.762 10.033 1.00 90.75 128 GLY A C 1
ATOM 918 O O . GLY A 1 128 ? -6.295 4.691 9.971 1.00 90.75 128 GLY A O 1
ATOM 919 N N . LEU A 1 129 ? -6.265 6.860 10.542 1.00 90.69 129 LEU A N 1
ATOM 920 C CA . LEU A 1 129 ? -7.660 6.887 10.990 1.00 90.69 129 LEU A CA 1
ATOM 921 C C . LEU A 1 129 ? -8.623 6.859 9.806 1.00 90.69 129 LEU A C 1
ATOM 923 O O . LEU A 1 129 ? -8.450 7.555 8.804 1.00 90.69 129 LEU A O 1
ATOM 927 N N . CYS A 1 130 ? -9.685 6.089 9.974 1.00 90.94 130 CYS A N 1
ATOM 928 C CA . CYS A 1 130 ? -10.678 5.836 8.957 1.00 90.94 130 CYS A CA 1
ATOM 929 C C . CYS A 1 130 ? -12.077 6.123 9.481 1.00 90.94 130 CYS A C 1
ATOM 931 O O . CYS A 1 130 ? -12.418 5.790 10.619 1.00 90.94 130 CYS A O 1
ATOM 933 N N . PHE A 1 131 ? -12.917 6.684 8.622 1.00 84.00 131 PHE A N 1
ATOM 934 C CA . PHE A 1 131 ? -14.332 6.872 8.898 1.00 84.00 131 PHE A CA 1
ATOM 935 C C . PHE A 1 131 ? -15.160 6.085 7.888 1.00 84.00 131 PHE A C 1
ATOM 937 O O . PHE A 1 131 ? -14.830 5.987 6.706 1.00 84.00 131 PHE A O 1
ATOM 944 N N . THR A 1 132 ? -16.266 5.518 8.359 1.00 77.44 132 THR A N 1
ATOM 945 C CA . THR A 1 132 ? -17.246 4.901 7.462 1.00 77.44 132 THR A CA 1
ATOM 946 C C . THR A 1 132 ? -18.176 5.987 6.940 1.00 77.44 132 THR A C 1
ATOM 948 O O . THR A 1 132 ? -18.812 6.688 7.736 1.00 77.44 132 THR A O 1
ATOM 951 N N . SER A 1 133 ? -18.320 6.117 5.620 1.00 68.31 133 SER A N 1
ATOM 952 C CA . SER A 1 133 ? -19.422 6.919 5.092 1.00 68.31 133 SER A CA 1
ATOM 953 C C . SER A 1 133 ? -20.728 6.178 5.363 1.00 68.31 133 SER A C 1
ATOM 955 O O . SER A 1 133 ? -20.999 5.139 4.776 1.00 68.31 133 SER A O 1
ATOM 957 N N . THR A 1 134 ? -21.536 6.679 6.296 1.00 59.44 134 THR A N 1
ATOM 958 C CA . THR A 1 134 ? -22.823 6.065 6.683 1.00 59.44 134 THR A CA 1
ATOM 959 C C . THR A 1 134 ? -24.018 6.665 5.946 1.00 59.44 134 THR A C 1
ATOM 961 O O . THR A 1 134 ? -25.156 6.230 6.126 1.00 59.44 134 THR A O 1
ATOM 964 N N . THR A 1 135 ? -23.784 7.678 5.109 1.00 58.28 135 THR A N 1
ATOM 965 C CA . THR A 1 135 ? -24.828 8.349 4.336 1.00 58.28 135 THR A CA 1
ATOM 966 C C . THR A 1 135 ? -24.407 8.410 2.879 1.00 58.28 135 THR A C 1
ATOM 968 O O . THR A 1 135 ? -23.266 8.740 2.599 1.00 58.28 135 THR A O 1
ATOM 971 N N . ASN A 1 136 ? -25.346 8.110 1.974 1.00 63.59 136 ASN A N 1
ATOM 972 C CA . ASN A 1 136 ? -25.198 8.117 0.513 1.00 63.59 136 ASN A CA 1
ATOM 973 C C . ASN A 1 136 ? -24.756 9.502 -0.015 1.00 63.59 136 ASN A C 1
ATOM 975 O O . ASN A 1 136 ? -25.580 10.291 -0.500 1.00 63.59 136 ASN A O 1
ATOM 979 N N . LYS A 1 137 ? -23.478 9.840 0.157 1.00 67.12 137 LYS A N 1
ATOM 980 C CA . LYS A 1 137 ? -22.902 11.176 -0.033 1.00 67.12 137 LYS A CA 1
ATOM 981 C C . LYS A 1 137 ? -21.764 11.109 -1.031 1.00 67.12 137 LYS A C 1
ATOM 983 O O . LYS A 1 137 ? -20.994 10.161 -1.054 1.00 67.12 137 LYS A O 1
ATOM 988 N N . THR A 1 138 ? -21.650 12.148 -1.842 1.00 69.12 138 THR A N 1
ATOM 989 C CA . THR A 1 138 ? -20.487 12.334 -2.707 1.00 69.12 138 THR A CA 1
ATOM 990 C C . THR A 1 138 ? -19.303 12.760 -1.845 1.00 69.12 138 THR A C 1
ATOM 992 O O . THR A 1 138 ? -19.416 13.746 -1.114 1.00 69.12 138 THR A O 1
ATOM 995 N N . PHE A 1 139 ? -18.190 12.033 -1.929 1.00 71.88 139 PHE A N 1
ATOM 996 C CA . PHE A 1 139 ? -16.918 12.430 -1.327 1.00 71.88 139 PHE A CA 1
ATOM 997 C C . PHE A 1 139 ? -15.973 12.929 -2.430 1.00 71.88 139 PHE A C 1
ATOM 999 O O . PHE A 1 139 ? -15.954 12.335 -3.511 1.00 71.88 139 PHE A O 1
ATOM 1006 N N . PRO A 1 140 ? -15.226 14.029 -2.215 1.00 70.38 140 PRO A N 1
ATOM 1007 C CA . PRO A 1 140 ? -14.304 14.546 -3.221 1.00 70.38 140 PRO A CA 1
ATOM 1008 C C . PRO A 1 140 ? -13.310 13.483 -3.700 1.00 70.38 140 PRO A C 1
ATOM 1010 O O . PRO A 1 140 ? -12.680 12.821 -2.884 1.00 70.38 140 PRO A O 1
ATOM 1013 N N . GLY A 1 141 ? -13.161 13.343 -5.019 1.00 66.31 141 GLY A N 1
ATOM 1014 C CA . GLY A 1 141 ? -12.144 12.471 -5.611 1.00 66.31 141 GLY A CA 1
ATOM 1015 C C . GLY A 1 141 ? -12.538 11.018 -5.863 1.00 66.31 141 GLY A C 1
ATOM 1016 O O . GLY A 1 141 ? -11.792 10.324 -6.544 1.00 66.31 141 GLY A O 1
ATOM 1017 N N . PHE A 1 142 ? -13.708 10.573 -5.397 1.00 70.69 142 PHE A N 1
ATOM 1018 C CA . PHE A 1 142 ? -14.213 9.220 -5.652 1.00 70.69 142 PHE A CA 1
ATOM 1019 C C . PHE A 1 142 ? -15.350 9.240 -6.668 1.00 70.69 142 PHE A C 1
ATOM 1021 O O . PHE A 1 142 ? -16.174 10.161 -6.706 1.00 70.69 142 PHE A O 1
ATOM 1028 N N . VAL A 1 143 ? -15.393 8.214 -7.517 1.00 68.00 143 VAL A N 1
ATOM 1029 C CA . VAL A 1 143 ? -16.436 8.082 -8.533 1.00 68.00 143 VAL A CA 1
ATOM 1030 C C . VAL A 1 143 ? -17.708 7.571 -7.864 1.00 68.00 143 VAL A C 1
ATOM 1032 O O . VAL A 1 143 ? -17.804 6.413 -7.482 1.00 68.00 143 VAL A O 1
ATOM 1035 N N . GLY A 1 144 ? -18.714 8.439 -7.759 1.00 67.31 144 GLY A N 1
ATOM 1036 C CA . GLY A 1 144 ? -20.031 8.075 -7.242 1.00 67.31 144 GLY A CA 1
ATOM 1037 C C . GLY A 1 144 ? -20.282 8.563 -5.819 1.00 67.31 144 GLY A C 1
ATOM 1038 O O . GLY A 1 144 ? -19.687 9.530 -5.343 1.00 67.31 144 GLY A O 1
ATOM 1039 N N . LYS A 1 145 ? -21.274 7.960 -5.170 1.00 66.88 145 LYS A N 1
ATOM 1040 C CA . LYS A 1 145 ? -21.618 8.268 -3.783 1.00 66.88 145 LYS A CA 1
ATOM 1041 C C . LYS A 1 145 ? -21.097 7.148 -2.903 1.00 66.88 145 LYS A C 1
ATOM 1043 O O . LYS A 1 145 ? -21.293 5.986 -3.233 1.00 66.88 145 LYS A O 1
ATOM 1048 N N . LEU A 1 146 ? -20.512 7.518 -1.774 1.00 65.56 146 LEU A N 1
ATOM 1049 C CA . LEU A 1 146 ? -20.139 6.572 -0.745 1.00 65.56 146 LEU A CA 1
ATOM 1050 C C . LEU A 1 146 ? -21.402 6.133 0.008 1.00 65.56 146 LEU A C 1
ATOM 1052 O O . LEU A 1 146 ? -22.149 6.966 0.529 1.00 65.56 146 LEU A O 1
ATOM 1056 N N . HIS A 1 147 ? -21.644 4.835 0.061 1.00 64.50 147 HIS A N 1
ATOM 1057 C CA . HIS A 1 147 ? -22.704 4.155 0.781 1.00 64.50 147 HIS A CA 1
ATOM 1058 C C . HIS A 1 147 ? -22.233 3.519 2.095 1.00 64.50 147 HIS A C 1
ATOM 1060 O O . HIS A 1 147 ? -22.904 3.695 3.112 1.00 64.50 147 HIS A O 1
ATOM 1066 N N . LYS A 1 148 ? -21.157 2.724 2.056 1.00 66.56 148 LYS A N 1
ATOM 1067 C CA . LYS A 1 148 ? -20.606 1.939 3.186 1.00 66.56 148 LYS A CA 1
ATOM 1068 C C . LYS A 1 148 ? -19.086 1.757 3.106 1.00 66.56 148 LYS A C 1
ATOM 1070 O O . LYS A 1 148 ? -18.517 1.016 3.905 1.00 66.56 148 LYS A O 1
ATOM 1075 N N . GLU A 1 149 ? -18.459 2.395 2.134 1.00 77.75 149 GLU A N 1
ATOM 1076 C CA . GLU A 1 149 ? -17.028 2.404 1.909 1.00 77.75 149 GLU A CA 1
ATOM 1077 C C . GLU A 1 149 ? -16.358 3.078 3.108 1.00 77.75 149 GLU A C 1
ATOM 1079 O O . GLU A 1 149 ? -16.891 4.024 3.716 1.00 77.75 149 GLU A O 1
ATOM 1084 N N . ILE A 1 150 ? -15.192 2.555 3.468 1.00 86.19 150 ILE A N 1
ATOM 1085 C CA . ILE A 1 150 ? -14.361 3.130 4.509 1.00 86.19 150 ILE A CA 1
ATOM 1086 C C . ILE A 1 150 ? -13.276 3.977 3.860 1.00 86.19 150 ILE A C 1
ATOM 1088 O O . ILE A 1 150 ? -12.549 3.516 2.984 1.00 86.19 150 ILE A O 1
ATOM 1092 N N . ILE A 1 151 ? -13.192 5.230 4.297 1.00 89.94 151 ILE A N 1
ATOM 1093 C CA . ILE A 1 151 ? -12.194 6.172 3.808 1.00 89.94 151 ILE A CA 1
ATOM 1094 C C . ILE A 1 151 ? -11.198 6.423 4.925 1.00 89.94 151 ILE A C 1
ATOM 1096 O O . ILE A 1 151 ? -11.577 6.846 6.022 1.00 89.94 151 ILE A O 1
ATOM 1100 N N . CYS A 1 152 ? -9.929 6.180 4.634 1.00 93.50 152 CYS A N 1
ATOM 1101 C CA . CYS A 1 152 ? -8.826 6.402 5.552 1.00 93.50 152 CYS A CA 1
ATOM 1102 C C . CYS A 1 152 ? -8.050 7.653 5.154 1.00 93.50 152 CYS A C 1
ATOM 1104 O O . CYS A 1 152 ? -7.774 7.876 3.976 1.00 93.50 152 CYS A O 1
ATOM 1106 N N . SER A 1 153 ? -7.706 8.480 6.138 1.00 93.94 153 SER A N 1
ATOM 1107 C CA . SER A 1 153 ? -6.774 9.588 5.953 1.00 93.94 153 SER A CA 1
ATOM 1108 C C . SER A 1 153 ? -5.353 9.089 6.177 1.00 93.94 153 SER A C 1
ATOM 1110 O O . SER A 1 153 ? -4.990 8.728 7.298 1.00 93.94 153 SER A O 1
ATOM 1112 N N . CYS A 1 154 ? -4.558 9.097 5.117 1.00 95.44 154 CYS A N 1
ATOM 1113 C CA . CYS A 1 154 ? -3.205 8.576 5.095 1.00 95.44 154 CYS A CA 1
ATOM 1114 C C . CYS A 1 154 ? -2.214 9.719 4.836 1.00 95.44 154 CYS A C 1
ATOM 1116 O O . CYS A 1 154 ? -2.380 10.476 3.868 1.00 95.44 154 CYS A O 1
ATOM 1118 N N . PRO A 1 155 ? -1.184 9.890 5.681 1.00 93.75 155 PRO A N 1
ATOM 1119 C CA . PRO A 1 155 ? -0.061 10.758 5.364 1.00 93.75 155 PRO A CA 1
ATOM 1120 C C . PRO A 1 155 ? 0.558 10.401 4.010 1.00 93.75 155 PRO A C 1
ATOM 1122 O O . PRO A 1 155 ? 0.675 9.229 3.650 1.00 93.75 155 PRO A O 1
ATOM 1125 N N . ILE A 1 156 ? 0.987 11.416 3.262 1.00 94.44 156 ILE A N 1
ATOM 1126 C CA . ILE A 1 156 ? 1.721 11.198 2.016 1.00 94.44 156 ILE A CA 1
ATOM 1127 C C . ILE A 1 156 ? 3.194 11.006 2.364 1.00 94.44 156 ILE A C 1
ATOM 1129 O O . ILE A 1 156 ? 3.835 11.902 2.915 1.00 94.44 156 ILE A O 1
ATOM 1133 N N . SER A 1 157 ? 3.731 9.836 2.035 1.00 93.81 157 SER A N 1
ATOM 1134 C CA . SER A 1 157 ? 5.166 9.580 2.099 1.00 93.81 157 SER A CA 1
ATOM 1135 C C . SER A 1 157 ? 5.830 10.103 0.836 1.00 93.81 157 SER A C 1
ATOM 1137 O O . SER A 1 157 ? 5.343 9.849 -0.261 1.00 93.81 157 SER A O 1
ATOM 1139 N N . THR A 1 158 ? 6.936 10.826 0.994 1.00 91.19 158 THR A N 1
ATOM 1140 C CA . THR A 1 158 ? 7.751 11.349 -0.113 1.00 91.19 158 THR A CA 1
ATOM 1141 C C . THR A 1 158 ? 9.228 11.031 0.095 1.00 91.19 158 THR A C 1
ATOM 1143 O O . THR A 1 158 ? 9.595 10.532 1.158 1.00 91.19 158 THR A O 1
ATOM 1146 N N . ASP A 1 159 ? 10.101 11.386 -0.850 1.00 85.62 159 ASP A N 1
ATOM 1147 C CA . ASP A 1 159 ? 11.563 11.276 -0.677 1.00 85.62 159 ASP A CA 1
ATOM 1148 C C . ASP A 1 159 ? 12.089 12.028 0.563 1.00 85.62 159 ASP A C 1
ATOM 1150 O O . ASP A 1 159 ? 13.139 11.691 1.105 1.00 85.62 159 ASP A O 1
ATOM 1154 N N . ALA A 1 160 ? 11.362 13.050 1.030 1.00 85.44 160 ALA A N 1
ATOM 1155 C CA . ALA A 1 160 ? 11.701 13.800 2.239 1.00 85.44 160 ALA A CA 1
ATOM 1156 C C . ALA A 1 160 ? 11.226 13.119 3.537 1.00 85.44 160 ALA A C 1
ATOM 1158 O O . ALA A 1 160 ? 11.650 13.507 4.626 1.00 85.44 160 ALA A O 1
ATOM 1159 N N . THR A 1 161 ? 10.333 12.132 3.445 1.00 88.69 161 THR A N 1
ATOM 1160 C CA . THR A 1 161 ? 9.808 11.395 4.597 1.00 88.69 161 THR A CA 1
ATOM 1161 C C . THR A 1 161 ? 10.821 10.324 5.013 1.00 88.69 161 THR A C 1
ATOM 1163 O O . THR A 1 161 ? 11.160 9.467 4.196 1.00 88.69 161 THR A O 1
ATOM 1166 N N . PRO A 1 162 ? 11.314 10.321 6.265 1.00 87.25 162 PRO A N 1
ATOM 1167 C CA . PRO A 1 162 ? 12.217 9.276 6.732 1.00 87.25 162 PRO A CA 1
ATOM 1168 C C . PRO A 1 162 ? 11.604 7.888 6.549 1.00 87.25 162 PRO A C 1
ATOM 1170 O O . PRO A 1 162 ? 10.433 7.685 6.858 1.00 87.25 162 PRO A O 1
ATOM 1173 N N . LEU A 1 163 ? 12.414 6.939 6.074 1.00 86.31 163 LEU A N 1
ATOM 1174 C CA . LEU A 1 163 ? 12.006 5.548 5.865 1.00 86.31 163 LEU A CA 1
ATOM 1175 C C . LEU A 1 163 ? 10.828 5.373 4.892 1.00 86.31 163 LEU A C 1
ATOM 1177 O O . LEU A 1 163 ? 10.151 4.360 4.972 1.00 86.31 163 LEU A O 1
ATOM 1181 N N . SER A 1 164 ? 10.570 6.308 3.972 1.00 87.94 164 SER A N 1
ATOM 1182 C CA . SER A 1 164 ? 9.587 6.113 2.889 1.00 87.94 164 SER A CA 1
ATOM 1183 C C . SER A 1 164 ? 10.102 5.219 1.757 1.00 87.94 164 SER A C 1
ATOM 1185 O O . SER A 1 164 ? 9.355 4.672 0.953 1.00 87.94 164 SER A O 1
ATOM 1187 N N . SER A 1 165 ? 11.414 5.045 1.682 1.00 90.06 165 SER A N 1
ATOM 1188 C CA . SER A 1 165 ? 12.064 4.134 0.755 1.00 90.06 165 SER A CA 1
ATOM 1189 C C . SER A 1 165 ? 13.380 3.651 1.341 1.00 90.06 165 SER A C 1
ATOM 1191 O O . SER A 1 165 ? 13.872 4.163 2.351 1.00 90.06 165 SER A O 1
ATOM 1193 N N . ASN A 1 166 ? 13.955 2.634 0.712 1.00 90.25 166 ASN A N 1
ATOM 1194 C CA . ASN A 1 166 ? 15.302 2.167 1.008 1.00 90.25 166 ASN A CA 1
ATOM 1195 C C . ASN A 1 166 ? 16.129 2.075 -0.283 1.00 90.25 166 ASN A C 1
ATOM 1197 O O . ASN A 1 166 ? 15.701 2.518 -1.349 1.00 90.25 166 ASN A O 1
ATOM 1201 N N . ALA A 1 167 ? 17.327 1.490 -0.213 1.00 88.19 167 ALA A N 1
ATOM 1202 C CA . ALA A 1 167 ? 18.175 1.320 -1.394 1.00 88.19 167 ALA A CA 1
ATOM 1203 C C . ALA A 1 167 ? 17.475 0.547 -2.533 1.00 88.19 167 ALA A C 1
ATOM 1205 O O . ALA A 1 167 ? 17.782 0.777 -3.699 1.00 88.19 167 ALA A O 1
ATOM 1206 N N . PHE A 1 168 ? 16.511 -0.319 -2.218 1.00 88.81 168 PHE A N 1
ATOM 1207 C CA . PHE A 1 168 ? 15.700 -1.067 -3.181 1.00 88.81 168 PHE A CA 1
ATOM 1208 C C . PHE A 1 168 ? 14.402 -0.343 -3.581 1.00 88.81 168 PHE A C 1
ATOM 1210 O O . PHE A 1 168 ? 13.621 -0.884 -4.362 1.00 88.81 168 PHE A O 1
ATOM 1217 N N . GLY A 1 169 ? 14.173 0.874 -3.082 1.00 91.81 169 GLY A N 1
ATOM 1218 C CA . GLY A 1 169 ? 13.037 1.728 -3.414 1.00 91.81 169 GLY A CA 1
ATOM 1219 C C . GLY A 1 169 ? 11.834 1.524 -2.498 1.00 91.81 169 GLY A C 1
ATOM 1220 O O . GLY A 1 169 ? 11.977 1.432 -1.273 1.00 91.81 169 GLY A O 1
ATOM 1221 N N . TYR A 1 170 ? 10.653 1.494 -3.104 1.00 94.19 170 TYR A N 1
ATOM 1222 C CA . TYR A 1 170 ? 9.373 1.288 -2.435 1.00 94.19 170 TYR A CA 1
ATOM 1223 C C . TYR A 1 170 ? 8.480 0.359 -3.261 1.00 94.19 170 TYR A C 1
ATOM 1225 O O . TYR A 1 170 ? 8.753 0.070 -4.427 1.00 94.19 170 TYR A O 1
ATOM 1233 N N . GLN A 1 171 ? 7.422 -0.136 -2.637 1.00 95.62 171 GLN A N 1
ATOM 1234 C CA . GLN A 1 171 ? 6.483 -1.081 -3.209 1.00 95.62 171 GLN A CA 1
ATOM 1235 C C . GLN A 1 171 ? 5.055 -0.563 -3.106 1.00 95.62 171 GLN A C 1
ATOM 1237 O O . GLN A 1 171 ? 4.677 0.077 -2.124 1.00 95.62 171 GLN A O 1
ATOM 1242 N N . VAL A 1 172 ? 4.274 -0.877 -4.132 1.00 96.06 172 VAL A N 1
ATOM 1243 C CA . VAL A 1 172 ? 2.832 -0.629 -4.228 1.00 96.06 172 VAL A CA 1
ATOM 1244 C C . VAL A 1 172 ? 2.169 -1.911 -4.725 1.00 96.06 172 VAL A C 1
ATOM 1246 O O . VAL A 1 172 ? 2.839 -2.754 -5.326 1.00 96.06 172 VAL A O 1
ATOM 1249 N N . PHE A 1 173 ? 0.873 -2.081 -4.493 1.00 96.25 173 PHE A N 1
ATOM 1250 C CA . PHE A 1 173 ? 0.130 -3.175 -5.120 1.00 96.25 173 PHE A CA 1
ATOM 1251 C C . PHE A 1 173 ? -0.584 -2.680 -6.375 1.00 96.25 173 PHE A C 1
ATOM 1253 O O . PHE A 1 173 ? -0.901 -1.497 -6.504 1.00 96.25 173 PHE A O 1
ATOM 1260 N N . GLY A 1 174 ? -0.807 -3.587 -7.319 1.00 95.62 174 GLY A N 1
ATOM 1261 C CA . GLY A 1 174 ? -1.504 -3.271 -8.557 1.00 95.62 174 GLY A CA 1
ATOM 1262 C C . GLY A 1 174 ? -1.986 -4.514 -9.298 1.00 95.62 174 GLY A C 1
ATOM 1263 O O . GLY A 1 174 ? -1.689 -5.634 -8.873 1.00 95.62 174 GLY A O 1
ATOM 1264 N N . PRO A 1 175 ? -2.701 -4.331 -10.420 1.00 96.31 175 PRO A N 1
ATOM 1265 C CA . PRO A 1 175 ? -3.307 -5.429 -11.170 1.00 96.31 175 PRO A CA 1
ATOM 1266 C C . PRO A 1 175 ? -2.279 -6.439 -11.683 1.00 96.31 175 PRO A C 1
ATOM 1268 O O . PRO A 1 175 ? -1.168 -6.068 -12.050 1.00 96.31 175 PRO A O 1
ATOM 1271 N N . TYR A 1 176 ? -2.658 -7.709 -11.768 1.00 97.44 176 TYR A N 1
ATOM 1272 C CA . TYR A 1 176 ? -1.848 -8.801 -12.304 1.00 97.44 176 TYR A CA 1
ATOM 1273 C C . TYR A 1 176 ? -2.730 -9.781 -13.083 1.00 97.44 176 TYR A C 1
ATOM 1275 O O . TYR A 1 176 ? -3.870 -10.061 -12.714 1.00 97.44 176 TYR A O 1
ATOM 1283 N N . HIS A 1 177 ? -2.196 -10.327 -14.173 1.00 97.19 177 HIS A N 1
ATOM 1284 C CA . HIS A 1 177 ? -2.904 -11.207 -15.101 1.00 97.19 177 HIS A CA 1
ATOM 1285 C C . HIS A 1 177 ? -2.363 -12.639 -14.981 1.00 97.19 177 HIS A C 1
ATOM 1287 O O . HIS A 1 177 ? -1.555 -13.058 -15.812 1.00 97.19 177 HIS A O 1
ATOM 1293 N N . PRO A 1 178 ? -2.799 -13.438 -13.987 1.00 94.88 178 PRO A N 1
ATOM 1294 C CA . PRO A 1 178 ? -2.193 -14.743 -13.690 1.00 94.88 178 PRO A CA 1
ATOM 1295 C C . PRO A 1 178 ? -2.329 -15.759 -14.833 1.00 94.88 178 PRO A C 1
ATOM 1297 O O . PRO A 1 178 ? -1.523 -16.680 -14.951 1.00 94.88 178 PRO A O 1
ATOM 1300 N N . GLN A 1 179 ? -3.335 -15.587 -15.696 1.00 94.69 179 GLN A N 1
ATOM 1301 C CA . GLN A 1 179 ? -3.581 -16.448 -16.858 1.00 94.69 179 GLN A CA 1
ATOM 1302 C C . GLN A 1 179 ? -2.809 -16.013 -18.115 1.00 94.69 179 GLN A C 1
ATOM 1304 O O . GLN A 1 179 ? -2.847 -16.709 -19.130 1.00 94.69 179 GLN A O 1
ATOM 1309 N N . ALA A 1 180 ? -2.121 -14.867 -18.082 1.00 94.50 180 ALA A N 1
ATOM 1310 C CA . ALA A 1 180 ? -1.298 -14.420 -19.196 1.00 94.50 180 ALA A CA 1
ATOM 1311 C C . ALA A 1 180 ? 0.009 -15.228 -19.291 1.00 94.50 180 ALA A C 1
ATOM 1313 O O . ALA A 1 180 ? 0.472 -15.862 -18.334 1.00 94.50 180 ALA A O 1
ATOM 1314 N N . ALA A 1 181 ? 0.627 -15.191 -20.474 1.00 90.81 181 ALA A N 1
ATOM 1315 C CA . ALA A 1 181 ? 1.950 -15.769 -20.677 1.00 90.81 181 ALA A CA 1
ATOM 1316 C C . ALA A 1 181 ? 2.987 -15.098 -19.758 1.00 90.81 181 ALA A C 1
ATOM 1318 O O . ALA A 1 181 ? 2.892 -13.900 -19.486 1.00 90.81 181 ALA A O 1
ATOM 1319 N N . VAL A 1 182 ? 3.992 -15.865 -19.317 1.00 86.00 182 VAL A N 1
ATOM 1320 C CA . VAL A 1 182 ? 5.134 -15.350 -18.536 1.00 86.00 182 VAL A CA 1
ATOM 1321 C C . VAL A 1 182 ? 5.726 -14.124 -19.241 1.00 86.00 182 VAL A C 1
ATOM 1323 O O . VAL A 1 182 ? 5.935 -14.155 -20.454 1.00 86.00 182 VAL A O 1
ATOM 1326 N N . GLY A 1 183 ? 5.955 -13.045 -18.489 1.00 85.56 183 GLY A N 1
ATOM 1327 C CA . GLY A 1 183 ? 6.408 -11.750 -19.013 1.00 85.56 183 GLY A CA 1
ATOM 1328 C C . GLY A 1 183 ? 5.288 -10.778 -19.413 1.00 85.56 183 GLY A C 1
ATOM 1329 O O . GLY A 1 183 ? 5.555 -9.591 -19.542 1.00 85.56 183 GLY A O 1
ATOM 1330 N N . ASN A 1 184 ? 4.038 -11.241 -19.540 1.00 91.75 184 ASN A N 1
ATOM 1331 C CA . ASN A 1 184 ? 2.856 -10.401 -19.803 1.00 91.75 184 ASN A CA 1
ATOM 1332 C C . ASN A 1 184 ? 1.870 -10.363 -18.623 1.00 91.75 184 ASN A C 1
ATOM 1334 O O . ASN A 1 184 ? 0.738 -9.910 -18.778 1.00 91.75 184 ASN A O 1
ATOM 1338 N N . ARG A 1 185 ? 2.257 -10.904 -17.463 1.00 96.38 185 ARG A N 1
ATOM 1339 C CA . ARG A 1 185 ? 1.373 -10.991 -16.295 1.00 96.38 185 ARG A CA 1
ATOM 1340 C C . ARG A 1 185 ? 1.314 -9.687 -15.509 1.00 96.38 185 ARG A C 1
ATOM 1342 O O . ARG A 1 185 ? 0.256 -9.330 -15.009 1.00 96.38 185 ARG A O 1
ATOM 1349 N N . CYS A 1 186 ? 2.423 -8.960 -15.440 1.00 96.94 186 CYS A N 1
ATOM 1350 C CA . CYS A 1 186 ? 2.460 -7.629 -14.853 1.00 96.94 186 CYS A CA 1
ATOM 1351 C C . CYS A 1 186 ? 1.741 -6.625 -15.763 1.00 96.94 186 CYS A C 1
ATOM 1353 O O . CYS A 1 186 ? 2.058 -6.502 -16.948 1.00 96.94 186 CYS A O 1
ATOM 1355 N N . ASP A 1 187 ? 0.788 -5.894 -15.202 1.00 95.88 187 ASP A N 1
ATOM 1356 C CA . ASP A 1 187 ? 0.088 -4.805 -15.861 1.00 95.88 187 ASP A CA 1
ATOM 1357 C C . ASP A 1 187 ? 0.935 -3.522 -15.850 1.00 95.88 187 ASP A C 1
ATOM 1359 O O . ASP A 1 187 ? 1.543 -3.146 -14.844 1.00 95.88 187 ASP A O 1
ATOM 1363 N N . ALA A 1 188 ? 0.953 -2.808 -16.977 1.00 93.25 188 ALA A N 1
ATOM 1364 C CA . ALA A 1 188 ? 1.699 -1.559 -17.110 1.00 93.25 188 ALA A CA 1
ATOM 1365 C C . ALA A 1 188 ? 1.237 -0.474 -16.120 1.00 93.25 188 ALA A C 1
ATOM 1367 O O . ALA A 1 188 ? 2.043 0.367 -15.714 1.00 93.25 188 ALA A O 1
ATOM 1368 N N . SER A 1 189 ? -0.035 -0.493 -15.710 1.00 93.00 189 SER A N 1
ATOM 1369 C CA . SER A 1 189 ? -0.593 0.463 -14.749 1.00 93.00 189 SER A CA 1
ATOM 1370 C C . SER A 1 189 ? 0.060 0.379 -13.367 1.00 93.00 189 SER A C 1
ATOM 1372 O O . SER A 1 189 ? 0.217 1.417 -12.726 1.00 93.00 189 SER A O 1
ATOM 1374 N N . GLY A 1 190 ? 0.521 -0.805 -12.943 1.00 93.50 190 GLY A N 1
ATOM 1375 C CA . GLY A 1 190 ? 1.219 -0.973 -11.666 1.00 93.50 190 GLY A CA 1
ATOM 1376 C C . GLY A 1 190 ? 2.532 -0.189 -11.619 1.00 93.50 190 GLY A C 1
ATOM 1377 O O . GLY A 1 190 ? 2.784 0.552 -10.673 1.00 93.50 190 GLY A O 1
ATOM 1378 N N . CYS A 1 191 ? 3.331 -0.253 -12.690 1.00 93.00 191 CYS A N 1
ATOM 1379 C CA . CYS A 1 191 ? 4.551 0.549 -12.784 1.00 93.00 191 CYS A CA 1
ATOM 1380 C C . CYS A 1 191 ? 4.280 2.023 -13.079 1.00 93.00 191 CYS A C 1
ATOM 1382 O O . CYS A 1 191 ? 5.028 2.867 -12.597 1.00 93.00 191 CYS A O 1
ATOM 1384 N N . ALA A 1 192 ? 3.212 2.370 -13.803 1.00 90.88 192 ALA A N 1
ATOM 1385 C CA . ALA A 1 192 ? 2.859 3.771 -14.041 1.00 90.88 192 ALA A CA 1
ATOM 1386 C C . ALA A 1 192 ? 2.630 4.550 -12.728 1.00 90.88 192 ALA A C 1
ATOM 1388 O O . ALA A 1 192 ? 2.962 5.735 -12.650 1.00 90.88 192 ALA A O 1
ATOM 1389 N N . ALA A 1 193 ? 2.144 3.874 -11.680 1.00 89.75 193 ALA A N 1
ATOM 1390 C CA . ALA A 1 193 ? 1.967 4.441 -10.344 1.00 89.75 193 ALA A CA 1
ATOM 1391 C C . ALA A 1 193 ? 3.291 4.807 -9.641 1.00 89.75 193 ALA A C 1
ATOM 1393 O O . ALA A 1 193 ? 3.288 5.599 -8.700 1.00 89.75 193 ALA A O 1
ATOM 1394 N N . CYS A 1 194 ? 4.432 4.294 -10.114 1.00 89.69 194 CYS A N 1
ATOM 1395 C CA . CYS A 1 194 ? 5.746 4.679 -9.607 1.00 89.69 194 CYS A CA 1
ATOM 1396 C C . CYS A 1 194 ? 6.176 6.084 -10.068 1.00 89.69 194 CYS A C 1
ATOM 1398 O O . CYS A 1 194 ? 7.044 6.686 -9.453 1.00 89.69 194 CYS A O 1
ATOM 1400 N N . SER A 1 195 ? 5.595 6.629 -11.142 1.00 83.69 195 SER A N 1
ATOM 1401 C CA . SER A 1 195 ? 5.979 7.931 -11.713 1.00 83.69 195 SER A CA 1
ATOM 1402 C C . SER A 1 195 ? 4.785 8.875 -11.828 1.00 83.69 195 SER A C 1
ATOM 1404 O O . SER A 1 195 ? 4.401 9.280 -12.928 1.00 83.69 195 SER A O 1
ATOM 1406 N N . VAL A 1 196 ? 4.180 9.231 -10.694 1.00 77.69 196 VAL A N 1
ATOM 1407 C CA . VAL A 1 196 ? 3.081 10.207 -10.658 1.00 77.69 196 VAL A CA 1
ATOM 1408 C C . VAL A 1 196 ? 3.648 11.626 -10.704 1.00 77.69 196 VAL A C 1
ATOM 1410 O O . VAL A 1 196 ? 4.435 12.031 -9.849 1.00 77.69 196 VAL A O 1
ATOM 1413 N N . ALA A 1 197 ? 3.236 12.413 -11.699 1.00 73.94 197 ALA A N 1
ATOM 1414 C CA . ALA A 1 197 ? 3.610 13.821 -11.784 1.00 73.94 197 ALA A CA 1
ATOM 1415 C C . ALA A 1 197 ? 2.909 14.635 -10.682 1.00 73.94 197 ALA A C 1
ATOM 1417 O O . ALA A 1 197 ? 1.689 14.574 -10.556 1.00 73.94 197 ALA A O 1
ATOM 1418 N N . ASN A 1 198 ? 3.670 15.430 -9.918 1.00 81.81 198 ASN A N 1
ATOM 1419 C CA . ASN A 1 198 ? 3.166 16.248 -8.802 1.00 81.81 198 ASN A CA 1
ATOM 1420 C C . ASN A 1 198 ? 2.226 15.464 -7.859 1.00 81.81 198 ASN A C 1
ATOM 1422 O O . ASN A 1 198 ? 1.052 15.814 -7.699 1.00 81.81 198 ASN A O 1
ATOM 1426 N N . PRO A 1 199 ? 2.727 14.401 -7.215 1.00 84.25 199 PRO A N 1
ATOM 1427 C CA . PRO A 1 199 ? 1.888 13.452 -6.488 1.00 84.25 199 PRO A CA 1
ATOM 1428 C C . PRO A 1 199 ? 1.232 14.047 -5.237 1.00 84.25 199 PRO A C 1
ATOM 1430 O O . PRO A 1 199 ? 0.291 13.478 -4.706 1.00 84.25 199 PRO A O 1
ATOM 1433 N N . THR A 1 200 ? 1.699 15.209 -4.776 1.00 89.06 200 THR A N 1
ATOM 1434 C CA . THR A 1 200 ? 1.141 15.941 -3.632 1.00 89.06 200 THR A CA 1
ATOM 1435 C C . THR A 1 200 ? 0.112 17.003 -4.029 1.00 89.06 200 THR A C 1
ATOM 1437 O O . THR A 1 200 ? -0.467 17.650 -3.154 1.00 89.06 200 THR A O 1
ATOM 1440 N N . ALA A 1 201 ? -0.115 17.225 -5.328 1.00 91.44 201 ALA A N 1
ATOM 1441 C CA . ALA A 1 201 ? -1.085 18.206 -5.791 1.00 91.44 201 ALA A CA 1
ATOM 1442 C C . ALA A 1 201 ? -2.521 17.763 -5.476 1.00 91.44 201 ALA A C 1
ATOM 1444 O O . ALA A 1 201 ? -2.869 16.586 -5.563 1.00 91.44 201 ALA A O 1
ATOM 1445 N N . ASN A 1 202 ? -3.380 18.730 -5.147 1.00 92.56 202 ASN A N 1
ATOM 1446 C CA . ASN A 1 202 ? -4.808 18.468 -4.989 1.00 92.56 202 ASN A CA 1
ATOM 1447 C C . ASN A 1 202 ? -5.374 17.879 -6.282 1.00 92.56 202 ASN A C 1
ATOM 1449 O O . ASN A 1 202 ? -5.167 18.442 -7.357 1.00 92.56 202 ASN A O 1
ATOM 1453 N N . GLY A 1 203 ? -6.129 16.792 -6.168 1.00 90.25 203 GLY A N 1
ATOM 1454 C CA . GLY A 1 203 ? -6.677 16.100 -7.328 1.00 90.25 203 GLY A CA 1
ATOM 1455 C C . GLY A 1 203 ? -5.845 14.918 -7.815 1.00 90.25 203 GLY A C 1
ATOM 1456 O O . GLY A 1 203 ? -6.364 14.118 -8.590 1.00 90.25 203 GLY A O 1
ATOM 1457 N N . SER A 1 204 ? -4.589 14.794 -7.376 1.00 91.50 204 SER A N 1
ATOM 1458 C CA . SER A 1 204 ? -3.729 13.677 -7.761 1.00 91.50 204 SER A CA 1
ATOM 1459 C C . SER A 1 204 ? -4.251 12.359 -7.198 1.00 91.50 204 SER A C 1
ATOM 1461 O O . SER A 1 204 ? -4.790 12.309 -6.089 1.00 91.50 204 SER A O 1
ATOM 1463 N N . ILE A 1 205 ? -4.063 11.293 -7.974 1.00 91.88 205 ILE A N 1
ATOM 1464 C CA . ILE A 1 205 ? -4.310 9.921 -7.544 1.00 91.88 205 ILE A CA 1
ATOM 1465 C C . ILE A 1 205 ? -2.964 9.258 -7.292 1.00 91.88 205 ILE A C 1
ATOM 1467 O O . ILE A 1 205 ? -2.105 9.250 -8.176 1.00 91.88 205 ILE A O 1
ATOM 1471 N N . ILE A 1 206 ? -2.785 8.724 -6.090 1.00 93.50 206 ILE A N 1
ATOM 1472 C CA . ILE A 1 206 ? -1.584 7.987 -5.697 1.00 93.50 206 ILE A CA 1
ATOM 1473 C C . ILE A 1 206 ? -1.984 6.638 -5.096 1.00 93.50 206 ILE A C 1
ATOM 1475 O O . ILE A 1 206 ? -3.053 6.541 -4.490 1.00 93.50 206 ILE A O 1
ATOM 1479 N N . PRO A 1 207 ? -1.158 5.595 -5.244 1.00 95.31 207 PRO A N 1
ATOM 1480 C CA . PRO A 1 207 ? -1.402 4.322 -4.581 1.00 95.31 207 PRO A CA 1
ATOM 1481 C C . PRO A 1 207 ? -1.074 4.412 -3.086 1.00 95.31 207 PRO A C 1
ATOM 1483 O O . PRO A 1 207 ? -0.332 5.299 -2.644 1.00 95.31 207 PRO A O 1
ATOM 1486 N N . VAL A 1 208 ? -1.562 3.446 -2.314 1.00 96.44 208 VAL A N 1
ATOM 1487 C CA . VAL A 1 208 ? -0.934 3.087 -1.040 1.00 96.44 208 VAL A CA 1
ATOM 1488 C C . VAL A 1 208 ? 0.366 2.335 -1.305 1.00 96.44 208 VAL A C 1
ATOM 1490 O O . VAL A 1 208 ? 0.483 1.560 -2.255 1.00 96.44 208 VAL A O 1
ATOM 1493 N N . GLY A 1 209 ? 1.367 2.591 -0.470 1.00 95.62 209 GLY A N 1
ATOM 1494 C CA . GLY A 1 209 ? 2.679 1.980 -0.617 1.00 95.62 209 GLY A CA 1
ATOM 1495 C C . GLY A 1 209 ? 3.438 1.868 0.693 1.00 95.62 209 GLY A C 1
ATOM 1496 O O . GLY A 1 209 ? 2.986 2.304 1.756 1.00 95.62 209 GLY A O 1
ATOM 1497 N N . ALA A 1 210 ? 4.609 1.252 0.605 1.00 95.31 210 ALA A N 1
ATOM 1498 C CA . ALA A 1 210 ? 5.540 1.093 1.711 1.00 95.31 210 ALA A CA 1
ATOM 1499 C C . ALA A 1 210 ? 6.968 0.885 1.181 1.00 95.31 210 ALA A C 1
ATOM 1501 O O . ALA A 1 210 ? 7.139 0.523 0.017 1.00 95.31 210 ALA A O 1
ATOM 1502 N N . PRO A 1 211 ? 8.012 1.040 2.007 1.00 94.00 211 PRO A N 1
ATOM 1503 C CA . PRO A 1 211 ? 9.378 0.708 1.607 1.00 94.00 211 PRO A CA 1
ATOM 1504 C C . PRO A 1 211 ? 9.500 -0.741 1.136 1.00 94.00 211 PRO A C 1
ATOM 1506 O O . PRO A 1 211 ? 8.834 -1.634 1.668 1.00 94.00 211 PRO A O 1
ATOM 1509 N N . THR A 1 212 ? 10.393 -0.994 0.178 1.00 94.31 212 THR A N 1
ATOM 1510 C CA . THR A 1 212 ? 10.579 -2.337 -0.384 1.00 94.31 212 THR A CA 1
ATOM 1511 C C . THR A 1 212 ? 10.868 -3.359 0.716 1.00 94.31 212 THR A C 1
ATOM 1513 O O . THR A 1 212 ? 11.806 -3.188 1.496 1.00 94.31 212 THR A O 1
ATOM 1516 N N . GLY A 1 213 ? 10.068 -4.427 0.766 1.00 94.25 213 GLY A N 1
ATOM 1517 C CA . GLY A 1 213 ? 10.169 -5.506 1.750 1.00 94.25 213 GLY A CA 1
ATOM 1518 C C . GLY A 1 213 ? 9.291 -5.338 2.993 1.00 94.25 213 GLY A C 1
ATOM 1519 O O . GLY A 1 213 ? 9.088 -6.323 3.703 1.00 94.25 213 GLY A O 1
ATOM 1520 N N . ALA A 1 214 ? 8.711 -4.157 3.240 1.00 94.25 214 ALA A N 1
ATOM 1521 C CA . ALA A 1 214 ? 7.882 -3.908 4.423 1.00 94.25 214 ALA A CA 1
ATOM 1522 C C . ALA A 1 214 ? 6.664 -4.846 4.491 1.00 94.25 214 ALA A C 1
ATOM 1524 O O . ALA A 1 214 ? 6.417 -5.449 5.530 1.00 94.25 214 ALA A O 1
ATOM 1525 N N . GLY A 1 215 ? 5.951 -5.058 3.379 1.00 94.81 215 GLY A N 1
ATOM 1526 C CA . GLY A 1 215 ? 4.795 -5.964 3.346 1.00 94.81 215 GLY A CA 1
ATOM 1527 C C . GLY A 1 215 ? 5.158 -7.417 3.679 1.00 94.81 215 GLY A C 1
ATOM 1528 O O . GLY A 1 215 ? 4.492 -8.052 4.496 1.00 94.81 215 GLY A O 1
ATOM 1529 N N . LYS A 1 216 ? 6.261 -7.937 3.118 1.00 96.12 216 LYS A N 1
ATOM 1530 C CA . LYS A 1 216 ? 6.776 -9.283 3.443 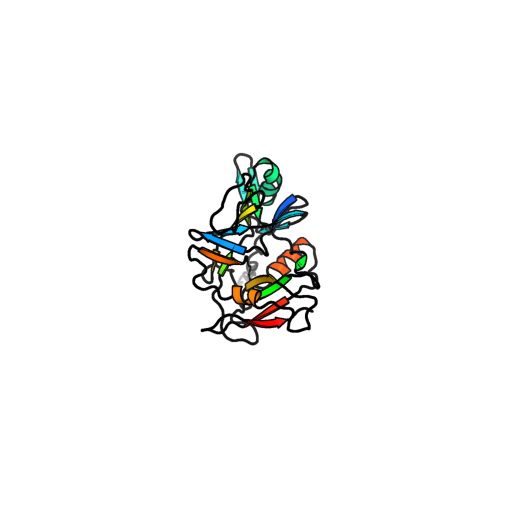1.00 96.12 216 LYS A CA 1
ATOM 1531 C C . LYS A 1 216 ? 7.178 -9.382 4.913 1.00 96.12 216 LYS A C 1
ATOM 1533 O O . LYS A 1 216 ? 6.827 -10.345 5.586 1.00 96.12 216 LYS A O 1
ATOM 1538 N N . PHE A 1 217 ? 7.872 -8.366 5.417 1.00 95.19 217 PHE A N 1
ATOM 1539 C CA . PHE A 1 217 ? 8.282 -8.282 6.811 1.00 95.19 217 PHE A CA 1
ATOM 1540 C C . PHE A 1 217 ? 7.079 -8.308 7.772 1.00 95.19 217 PHE A C 1
ATOM 1542 O O . PHE A 1 217 ? 7.036 -9.137 8.682 1.00 95.19 217 PHE A O 1
ATOM 1549 N N . LEU A 1 218 ? 6.065 -7.473 7.533 1.00 95.62 218 LEU A N 1
ATOM 1550 C CA . LEU A 1 218 ? 4.844 -7.433 8.341 1.00 95.62 218 LEU A CA 1
ATOM 1551 C C . LEU A 1 218 ? 4.056 -8.746 8.249 1.00 95.62 218 LEU A C 1
ATOM 1553 O O . LEU A 1 218 ? 3.568 -9.243 9.259 1.00 95.62 218 LEU A O 1
ATOM 1557 N N . THR A 1 219 ? 3.996 -9.360 7.064 1.00 97.12 219 THR A N 1
ATOM 1558 C CA . THR A 1 219 ? 3.358 -10.674 6.862 1.00 97.12 219 THR A CA 1
ATOM 1559 C C . THR A 1 219 ? 4.048 -11.765 7.680 1.00 97.12 219 THR A C 1
ATOM 1561 O O . THR A 1 219 ? 3.379 -12.539 8.369 1.00 97.12 219 THR A O 1
ATOM 1564 N N . GLN A 1 220 ? 5.384 -11.799 7.652 1.00 96.81 220 GLN A N 1
ATOM 1565 C CA . GLN A 1 220 ? 6.194 -12.733 8.434 1.00 96.81 220 GLN A CA 1
ATOM 1566 C C . GLN A 1 220 ? 5.959 -12.551 9.936 1.00 96.81 220 GLN A C 1
ATOM 1568 O O . GLN A 1 220 ? 5.864 -13.536 10.664 1.00 96.81 220 GLN A O 1
ATOM 1573 N N . ARG A 1 221 ? 5.861 -11.301 10.405 1.00 95.50 221 ARG A N 1
ATOM 1574 C CA . ARG A 1 221 ? 5.583 -10.979 11.811 1.00 95.50 221 ARG A CA 1
ATOM 1575 C C . ARG A 1 221 ? 4.171 -11.381 12.234 1.00 95.50 221 ARG A C 1
ATOM 1577 O O . ARG A 1 221 ? 4.012 -11.906 13.329 1.00 95.50 221 ARG A O 1
ATOM 1584 N N . LEU A 1 222 ? 3.181 -11.167 11.370 1.00 96.25 222 LEU A N 1
ATOM 1585 C CA . LEU A 1 222 ? 1.777 -11.469 11.647 1.00 96.25 222 LEU A CA 1
ATOM 1586 C C . LEU A 1 222 ? 1.477 -12.975 11.619 1.00 96.25 222 LEU A C 1
ATOM 1588 O O . LEU A 1 222 ? 0.758 -13.472 12.475 1.00 96.25 222 LEU A O 1
ATOM 1592 N N . THR A 1 223 ? 2.010 -13.704 10.635 1.00 95.94 223 THR A N 1
ATOM 1593 C CA . THR A 1 223 ? 1.591 -15.092 10.346 1.00 95.94 223 THR A CA 1
ATOM 1594 C C . THR A 1 223 ? 2.690 -16.138 10.545 1.00 95.94 223 THR A C 1
ATOM 1596 O O . THR A 1 223 ? 2.429 -17.337 10.461 1.00 95.94 223 THR A O 1
ATOM 1599 N N . GLY A 1 224 ? 3.932 -15.715 10.788 1.00 96.19 224 GLY A N 1
ATOM 1600 C CA . GLY A 1 224 ? 5.084 -16.606 10.944 1.00 96.19 224 GLY A CA 1
ATOM 1601 C C . GLY A 1 224 ? 5.670 -17.143 9.632 1.00 96.19 224 GLY A C 1
ATOM 1602 O O . GLY A 1 224 ? 6.667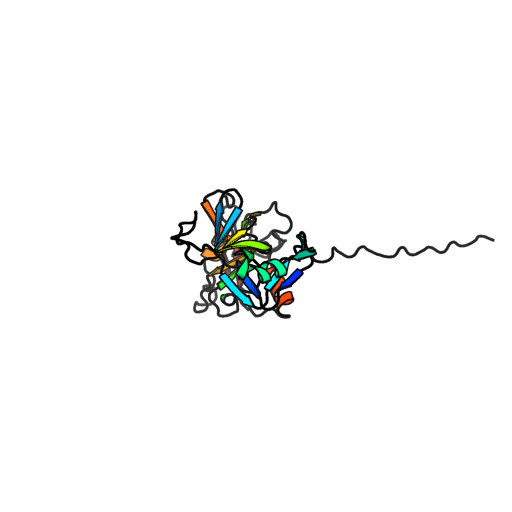 -17.866 9.673 1.00 96.19 224 GLY A O 1
ATOM 1603 N N . SER A 1 225 ? 5.110 -16.790 8.473 1.00 96.44 225 SER A N 1
ATOM 1604 C CA . SER A 1 225 ? 5.650 -17.148 7.155 1.00 96.44 225 SER A CA 1
ATOM 1605 C C . SER A 1 225 ? 5.273 -16.106 6.098 1.00 96.44 225 SER A C 1
ATOM 1607 O O . SER A 1 225 ? 4.366 -15.308 6.311 1.00 96.44 225 SER A O 1
ATOM 1609 N N . VAL A 1 226 ? 5.954 -16.109 4.951 1.00 96.56 226 VAL A N 1
ATOM 1610 C CA . VAL A 1 226 ? 5.549 -15.326 3.773 1.00 96.56 226 VAL A CA 1
ATOM 1611 C C . VAL A 1 226 ? 5.211 -16.313 2.657 1.00 96.56 226 VAL A C 1
ATOM 1613 O O . VAL A 1 226 ? 6.086 -17.101 2.294 1.00 96.56 226 VAL A O 1
ATOM 1616 N N . PRO A 1 227 ? 3.972 -16.325 2.132 1.00 96.50 227 PRO A N 1
ATOM 1617 C CA . PRO A 1 227 ? 3.635 -17.160 0.985 1.00 96.50 227 PRO A CA 1
ATOM 1618 C C . PRO A 1 227 ? 4.340 -16.657 -0.283 1.00 96.50 227 PRO A C 1
ATOM 1620 O O . PRO A 1 227 ? 4.804 -15.517 -0.333 1.00 96.50 227 PRO A O 1
ATOM 1623 N N . ASP A 1 228 ? 4.379 -17.486 -1.328 1.00 97.00 228 ASP A N 1
ATOM 1624 C CA . ASP A 1 228 ? 4.813 -17.029 -2.651 1.00 97.00 228 ASP A CA 1
ATOM 1625 C C . ASP A 1 228 ? 3.882 -15.909 -3.134 1.00 97.00 228 ASP A C 1
ATOM 1627 O O . ASP A 1 228 ? 2.655 -16.043 -3.085 1.00 97.00 228 ASP A O 1
ATOM 1631 N N . LEU A 1 229 ? 4.463 -14.807 -3.606 1.00 97.12 229 LEU A N 1
ATOM 1632 C CA . LEU A 1 229 ? 3.732 -13.629 -4.070 1.00 97.12 229 LEU A CA 1
ATOM 1633 C C . LEU A 1 229 ? 3.896 -13.465 -5.581 1.00 97.12 229 LEU A C 1
ATOM 1635 O O . LEU A 1 229 ? 4.944 -13.805 -6.131 1.00 97.12 229 LEU A O 1
ATOM 1639 N N . ASN A 1 230 ? 2.889 -12.890 -6.234 1.00 97.44 230 ASN A N 1
ATOM 1640 C CA . ASN A 1 230 ? 3.067 -12.300 -7.554 1.00 97.44 230 ASN A CA 1
ATOM 1641 C C . ASN A 1 230 ? 3.920 -11.029 -7.398 1.00 97.44 230 ASN A C 1
ATOM 1643 O O . ASN A 1 230 ? 3.572 -10.130 -6.624 1.00 97.44 230 ASN A O 1
ATOM 1647 N N . GLU A 1 231 ? 5.039 -10.940 -8.113 1.00 95.62 231 GLU A N 1
ATOM 1648 C CA . GLU A 1 231 ? 5.991 -9.834 -7.976 1.00 95.62 231 GLU A CA 1
ATOM 1649 C C . GLU A 1 231 ? 6.400 -9.282 -9.338 1.00 95.62 231 GLU A C 1
ATOM 1651 O O . GLU A 1 231 ? 6.714 -10.024 -10.267 1.00 95.62 231 GLU A O 1
ATOM 1656 N N . CYS A 1 232 ? 6.415 -7.957 -9.436 1.00 95.19 232 CYS A N 1
ATOM 1657 C CA . CYS A 1 232 ? 6.739 -7.219 -10.644 1.00 95.19 232 CYS A CA 1
ATOM 1658 C C . CYS A 1 232 ? 7.826 -6.186 -10.337 1.00 95.19 232 CYS A C 1
ATOM 1660 O O . CYS A 1 232 ? 7.730 -5.421 -9.373 1.00 95.19 232 CYS A O 1
ATOM 1662 N N . LEU A 1 233 ? 8.858 -6.130 -11.174 1.00 93.12 233 LEU A N 1
ATOM 1663 C CA . LEU A 1 233 ? 9.912 -5.124 -11.095 1.00 93.12 233 LEU A CA 1
ATOM 1664 C C . LEU A 1 233 ? 9.674 -4.034 -12.139 1.00 93.12 233 LEU A C 1
ATOM 1666 O O . LEU A 1 233 ? 9.481 -4.329 -13.320 1.00 93.12 233 LEU A O 1
ATOM 1670 N N . CYS A 1 234 ? 9.738 -2.776 -11.707 1.00 92.81 234 CYS A N 1
ATOM 1671 C CA . CYS A 1 234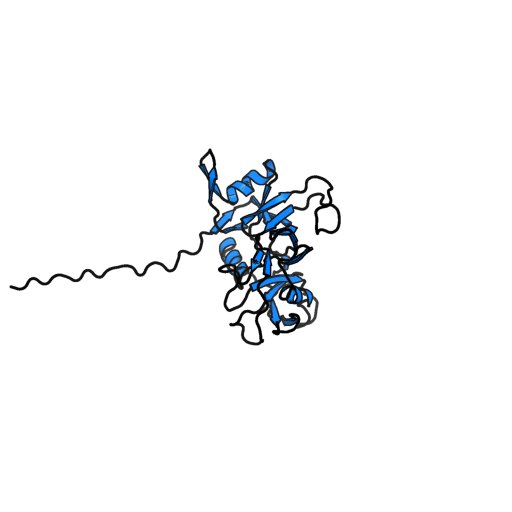 ? 9.611 -1.622 -12.586 1.00 92.81 234 CYS A CA 1
ATOM 1672 C C . CYS A 1 234 ? 10.973 -1.039 -12.984 1.00 92.81 234 CYS A C 1
ATOM 1674 O O . CYS A 1 234 ? 11.955 -1.114 -12.242 1.00 92.81 234 CYS A O 1
ATOM 1676 N N . GLU A 1 235 ? 11.006 -0.403 -14.151 1.00 90.75 235 GLU A N 1
ATOM 1677 C CA . GLU A 1 235 ? 12.100 0.428 -14.653 1.00 90.75 235 GLU A CA 1
ATOM 1678 C C . GLU A 1 235 ? 11.607 1.868 -14.821 1.00 90.75 235 GLU A C 1
ATOM 1680 O O . GLU A 1 235 ? 10.578 2.095 -15.456 1.00 90.75 235 GLU A O 1
ATOM 1685 N N . CYS A 1 236 ? 12.339 2.833 -14.256 1.00 88.75 236 CYS A N 1
ATOM 1686 C CA . CYS A 1 236 ? 11.921 4.232 -14.153 1.00 88.75 236 CYS A CA 1
ATOM 1687 C C . CYS A 1 236 ? 13.018 5.197 -14.632 1.00 88.75 236 CYS A C 1
ATOM 1689 O O . CYS A 1 236 ? 13.812 5.671 -13.824 1.00 88.75 236 CYS A O 1
ATOM 1691 N N . PRO A 1 237 ? 13.084 5.525 -15.930 1.00 83.50 237 PRO A N 1
ATOM 1692 C CA . PRO A 1 237 ? 14.101 6.433 -16.456 1.00 83.50 237 PRO A CA 1
ATOM 1693 C C . PRO A 1 237 ? 13.920 7.876 -15.949 1.00 83.50 237 PRO A C 1
ATOM 1695 O O . PRO A 1 237 ? 12.803 8.332 -15.734 1.00 83.50 237 PRO A O 1
ATOM 1698 N N . ALA A 1 238 ? 15.017 8.646 -15.861 1.00 76.44 238 ALA A N 1
ATOM 1699 C CA . ALA A 1 238 ? 15.031 10.035 -15.350 1.00 76.44 238 ALA A CA 1
ATOM 1700 C C . ALA A 1 238 ? 13.976 10.949 -15.972 1.00 76.44 238 ALA A C 1
ATOM 1702 O O . ALA A 1 238 ? 13.442 11.833 -15.311 1.00 76.44 238 ALA A O 1
ATOM 1703 N N . ASN A 1 239 ? 13.746 10.764 -17.269 1.00 71.81 239 ASN A N 1
ATOM 1704 C CA . ASN A 1 239 ? 12.938 11.651 -18.093 1.00 71.81 239 ASN A CA 1
ATOM 1705 C C . ASN A 1 239 ? 11.831 10.875 -18.819 1.00 71.81 239 ASN A C 1
ATOM 1707 O O . ASN A 1 239 ? 11.512 11.186 -19.966 1.00 71.81 239 ASN A O 1
ATOM 1711 N N . GLY A 1 240 ? 11.276 9.836 -18.194 1.00 78.06 240 GLY A N 1
ATOM 1712 C CA . GLY A 1 240 ? 10.218 9.040 -18.804 1.00 78.06 240 GLY A CA 1
ATOM 1713 C C . GLY A 1 240 ? 9.322 8.345 -17.782 1.00 78.06 240 GLY A C 1
ATOM 1714 O O . GLY A 1 240 ? 9.632 8.334 -16.592 1.00 78.06 240 GLY A O 1
ATOM 1715 N N . PRO A 1 241 ? 8.190 7.791 -18.241 1.00 86.75 241 PRO A N 1
ATOM 1716 C CA . PRO A 1 241 ? 7.295 7.035 -17.381 1.00 86.75 241 PRO A CA 1
ATOM 1717 C C . PRO A 1 241 ? 7.948 5.721 -16.952 1.00 86.75 241 PRO A C 1
ATOM 1719 O O . PRO A 1 241 ? 8.725 5.122 -17.700 1.00 86.75 241 PRO A O 1
ATOM 1722 N N . CYS A 1 242 ? 7.582 5.253 -15.767 1.00 90.56 242 CYS A N 1
ATOM 1723 C CA . CYS A 1 242 ? 7.945 3.923 -15.314 1.00 90.56 242 CYS A CA 1
ATOM 1724 C C . CYS A 1 242 ? 7.216 2.842 -16.124 1.00 90.56 242 CYS A C 1
ATOM 1726 O O . CYS A 1 242 ? 6.038 2.979 -16.458 1.00 90.56 242 CYS A O 1
ATOM 1728 N N . THR A 1 243 ? 7.909 1.744 -16.413 1.00 92.00 243 THR A N 1
ATOM 1729 C CA . THR A 1 243 ? 7.383 0.604 -17.178 1.00 92.00 243 THR A CA 1
ATOM 1730 C C . THR A 1 243 ? 7.708 -0.715 -16.491 1.00 92.00 243 THR A C 1
ATOM 1732 O O . THR A 1 243 ? 8.588 -0.777 -15.631 1.00 92.00 243 THR A O 1
ATOM 1735 N N . VAL A 1 244 ? 6.977 -1.772 -16.849 1.00 93.31 244 VAL A N 1
ATOM 1736 C CA . VAL A 1 244 ? 7.276 -3.131 -16.384 1.00 93.31 244 VAL A CA 1
ATOM 1737 C C . VAL A 1 244 ? 8.595 -3.574 -16.999 1.00 93.31 244 VAL A C 1
ATOM 1739 O O . VAL A 1 244 ? 8.734 -3.604 -18.221 1.00 93.31 244 VAL A O 1
ATOM 1742 N N . ARG A 1 245 ? 9.538 -3.954 -16.140 1.00 90.62 245 ARG A N 1
ATOM 1743 C CA . ARG A 1 245 ? 10.815 -4.535 -16.543 1.00 90.62 245 ARG A CA 1
ATOM 1744 C C . ARG A 1 245 ? 10.763 -6.055 -16.524 1.00 90.62 245 ARG A C 1
ATOM 1746 O O . ARG A 1 245 ? 11.222 -6.694 -17.466 1.00 90.62 245 ARG A O 1
ATOM 1753 N N . GLU A 1 246 ? 10.243 -6.630 -15.443 1.00 90.62 246 GLU A N 1
ATOM 1754 C CA . GLU A 1 246 ? 10.302 -8.073 -15.215 1.00 90.62 246 GLU A CA 1
ATOM 1755 C C . GLU A 1 246 ? 9.137 -8.565 -14.346 1.00 90.62 246 GLU A C 1
ATOM 1757 O O . GLU A 1 246 ? 8.735 -7.892 -13.398 1.00 90.62 246 GLU A O 1
ATOM 1762 N N . ASP A 1 247 ? 8.624 -9.755 -14.669 1.00 91.00 247 ASP A N 1
ATOM 1763 C CA . ASP A 1 247 ? 7.782 -10.573 -13.789 1.00 91.00 247 ASP A CA 1
ATOM 1764 C C . ASP A 1 247 ? 8.708 -11.492 -12.986 1.00 91.00 247 ASP A C 1
ATOM 1766 O O . ASP A 1 247 ? 9.310 -12.410 -13.545 1.00 91.00 247 ASP A O 1
ATOM 1770 N N . THR A 1 248 ? 8.856 -11.209 -11.694 1.00 88.00 248 THR A N 1
ATOM 1771 C CA . THR A 1 248 ? 9.766 -11.914 -10.779 1.00 88.00 248 THR A CA 1
ATOM 1772 C C . THR A 1 248 ? 9.027 -12.902 -9.878 1.00 88.00 248 THR A C 1
ATOM 1774 O O . THR A 1 248 ? 9.561 -13.309 -8.847 1.00 88.00 248 THR A O 1
ATOM 1777 N N . THR A 1 249 ? 7.792 -13.262 -10.234 1.00 86.12 249 THR A N 1
ATOM 1778 C CA . THR A 1 249 ? 6.988 -14.248 -9.504 1.00 86.12 249 THR A CA 1
ATOM 1779 C C . THR A 1 249 ? 7.726 -15.602 -9.459 1.00 86.12 249 THR A C 1
ATOM 1781 O O . THR A 1 249 ? 8.086 -16.103 -10.530 1.00 86.12 249 THR A O 1
ATOM 1784 N N . PRO A 1 250 ? 7.966 -16.194 -8.266 1.00 80.75 250 PRO A N 1
ATOM 1785 C CA . PRO A 1 250 ? 8.679 -17.470 -8.107 1.00 80.75 250 PRO A CA 1
ATOM 1786 C C . PRO A 1 250 ? 8.022 -18.667 -8.807 1.00 80.75 250 PRO A C 1
ATOM 1788 O O . PRO A 1 250 ? 6.804 -18.615 -9.099 1.00 80.75 250 PRO A O 1
#

Mean predicted aligned error: 8.37 Å

Foldseek 3Di:
DDDDDDDDPDDDDDPPPPDQDKDKQAFFWAWAQQQWKFAADPQWTKTFTDTDTGIFMFRWDWDDDPVGIDTLNNCRRCCVPVQKHAHTDDDDPQQFQLRFKHKEFQAAQQDPDDDDGAKQWAFARRRWMKGFPCDQADDPQDDGGRHGIIITTGHIDTPPHPQQEDRRGKIGMDGFQNPDDFVPGDDFVRQQLRHFDPCNDRRHMHGHIGYPCPNQVRNCVGPVHGHQGFYWYWHPYPPDGIGTDHGPGD

Sequence (250 aa):
MFAAVPAVPFHQDPPLDPEPPFVICENQRYALCAAASCFVYNGVAYCECDVLKGDSISLQLDFSTGTGQENVCDVNAQGKTNGFMVSTFSLPADVVKGGSEAVYTCPGGGNKGSGVAAPVAYGQCDGGLCFTSTTNKTFPGFVGKLHKEIICSCPISTDATPLSSNAFGYQVFGPYHPQAAVGNRCDASGCAACSVANPTANGSIIPVGAPTGAGKFLTQRLTGSVPDLNECLCECPANGPCTVREDTTP

Radius of gyration: 20.98 Å; Cα contacts (8 Å, |Δi|>4): 630; chains: 1; bounding box: 80×37×66 Å

Secondary structure (DSSP, 8-state):
-PPPPP------PPPS---PPEEEEEEEEEEE-TT-EEEEETTEEEEEEEEEEEEEEEE---EEETTEEE-HHHHHHHHHHHSEEEB-B---GGGBTTSSEEEEEEPPTT-TT---PPPPEEE--TT-EEEE--S-EE-TTSSSEESS-EEEEEEEEETTSTTS-BTTBEEEEEEB-TTSPTTSSB-HHHHHTTS-SSTTSTT-EEEBEEETTHHHHHHHHHHSS---B-EEEEE--TTS--EEEEE---

Solvent-accessible surface area (backbone atoms only — not comparable to full-atom values): 13353 Å² total; per-residue (Å²): 139,83,82,82,77,81,82,75,79,84,77,75,80,74,74,73,74,76,72,79,57,68,41,75,32,74,73,32,48,37,28,42,36,63,70,19,58,17,31,21,50,91,66,32,20,41,24,55,33,45,82,50,74,38,65,31,32,29,68,59,52,76,46,83,54,103,89,45,78,43,36,59,52,53,47,20,67,46,15,87,80,71,54,35,34,33,18,31,44,63,75,64,72,40,27,33,61,79,28,54,22,18,43,27,35,32,32,17,90,64,44,94,83,44,64,43,55,47,72,52,52,25,23,40,36,69,65,15,54,23,42,54,34,82,52,81,38,75,51,92,80,55,95,60,60,37,53,72,50,32,40,27,51,10,54,60,34,28,80,88,39,86,76,41,48,50,54,56,10,24,29,33,48,29,56,27,38,63,89,45,58,90,78,58,25,61,41,54,66,36,22,38,54,37,49,55,80,64,55,69,38,70,77,27,73,34,39,17,39,43,26,53,62,47,68,54,53,53,29,29,71,70,70,74,49,67,78,67,42,28,31,28,37,32,30,21,41,86,90,53,72,23,33,70,68,44,60,66,46,125

Nearest PDB structures (foldseek):
  3b1b-assembly1_A  TM=3.221E-01  e=3.279E+00  Chlamydomonas reinhardtii
  3b1b-assembly1_B  TM=3.125E-01  e=6.841E+00  Chlamydomonas reinhardtii